Protein AF-A0A499V0B5-F1 (afdb_monomer_lite)

Structure (mmCIF, N/CA/C/O backbone):
data_AF-A0A499V0B5-F1
#
_entry.id   AF-A0A499V0B5-F1
#
loop_
_atom_site.group_PDB
_atom_site.id
_atom_site.type_symbol
_atom_site.label_atom_id
_atom_site.label_alt_id
_atom_site.label_comp_id
_atom_site.label_asym_id
_atom_site.label_entity_id
_atom_site.label_seq_id
_atom_site.pdbx_PDB_ins_code
_atom_site.Cartn_x
_atom_site.Cartn_y
_atom_site.Cartn_z
_atom_site.occupancy
_atom_site.B_iso_or_equiv
_atom_site.auth_seq_id
_atom_site.auth_comp_id
_atom_site.auth_asym_id
_atom_site.auth_atom_id
_atom_site.pdbx_PDB_model_num
ATOM 1 N N . MET A 1 1 ? 58.427 -11.325 41.951 1.00 34.53 1 MET A N 1
ATOM 2 C CA . MET A 1 1 ? 59.844 -11.628 41.645 1.00 34.53 1 MET A CA 1
ATOM 3 C C . MET A 1 1 ? 59.967 -13.100 41.266 1.00 34.53 1 MET A C 1
ATOM 5 O O . MET A 1 1 ? 59.072 -13.859 41.604 1.00 34.53 1 MET A O 1
ATOM 9 N N . SER A 1 2 ? 61.040 -13.421 40.541 1.00 33.31 2 SER A N 1
ATOM 10 C CA . SER A 1 2 ? 61.618 -14.703 40.080 1.00 33.31 2 SER A CA 1
ATOM 11 C C . SER A 1 2 ? 61.359 -15.970 40.939 1.00 33.31 2 SER A C 1
ATOM 13 O O . SER A 1 2 ? 61.043 -15.856 42.115 1.00 33.31 2 SER A O 1
ATOM 15 N N . SER A 1 3 ? 61.547 -17.208 40.448 1.00 31.92 3 SER A N 1
ATOM 16 C CA . SER A 1 3 ? 62.497 -17.649 39.402 1.00 31.92 3 SER A CA 1
ATOM 17 C C . SER A 1 3 ? 62.095 -18.935 38.638 1.00 31.92 3 SER A C 1
ATOM 19 O O . SER A 1 3 ? 61.059 -19.533 38.906 1.00 31.92 3 SER A O 1
ATOM 21 N N . VAL A 1 4 ? 62.941 -19.358 37.686 1.00 37.75 4 VAL A N 1
ATOM 22 C CA . VAL A 1 4 ? 62.766 -20.485 36.742 1.00 37.75 4 VAL A CA 1
ATOM 23 C C . VAL A 1 4 ? 63.851 -21.563 36.927 1.00 37.75 4 VAL A C 1
ATOM 25 O O . VAL A 1 4 ? 65.027 -21.219 36.977 1.00 37.75 4 VAL A O 1
ATOM 28 N N . SER A 1 5 ? 63.481 -22.854 36.898 1.00 33.81 5 SER A N 1
ATOM 29 C CA . SER A 1 5 ? 64.257 -23.982 36.312 1.00 33.81 5 SER A CA 1
ATOM 30 C C . SER A 1 5 ? 63.373 -25.245 36.304 1.00 33.81 5 SER A C 1
ATOM 32 O O . SER A 1 5 ? 62.807 -25.581 37.335 1.00 33.81 5 SER A O 1
ATOM 34 N N . ARG A 1 6 ? 63.038 -25.895 35.178 1.00 36.50 6 ARG A N 1
ATOM 35 C CA . ARG A 1 6 ? 63.845 -26.789 34.308 1.00 36.50 6 ARG A CA 1
ATOM 36 C C . ARG A 1 6 ? 64.457 -28.022 35.003 1.00 36.50 6 ARG A C 1
ATOM 38 O O . ARG A 1 6 ? 65.343 -27.893 35.839 1.00 36.50 6 ARG A O 1
ATOM 45 N N . GLY A 1 7 ? 64.057 -29.198 34.507 1.00 30.23 7 GLY A N 1
ATOM 46 C CA . GLY A 1 7 ? 64.677 -30.525 34.650 1.00 30.23 7 GLY A CA 1
ATOM 47 C C . GLY A 1 7 ? 64.323 -31.368 33.408 1.00 30.23 7 GLY A C 1
ATOM 48 O O . GLY A 1 7 ? 63.324 -31.068 32.750 1.00 30.23 7 GLY A O 1
ATOM 49 N N . ARG A 1 8 ? 65.159 -32.335 32.995 1.00 36.41 8 ARG A N 1
ATOM 50 C CA . ARG A 1 8 ? 65.050 -32.991 31.670 1.00 36.41 8 ARG A CA 1
ATOM 51 C C . ARG A 1 8 ? 65.661 -34.400 31.666 1.00 36.41 8 ARG A C 1
ATOM 53 O O . ARG A 1 8 ? 66.768 -34.561 32.163 1.00 36.41 8 ARG A O 1
ATOM 60 N N . GLY A 1 9 ? 64.992 -35.363 31.026 1.00 30.95 9 GLY A N 1
ATOM 61 C CA . GLY A 1 9 ? 65.553 -36.672 30.653 1.00 30.95 9 GLY A CA 1
ATOM 62 C C . GLY A 1 9 ? 64.473 -37.754 30.444 1.00 30.95 9 GLY A C 1
ATOM 63 O O . GLY A 1 9 ? 63.415 -37.627 31.046 1.00 30.95 9 GLY A O 1
ATOM 64 N N . THR A 1 10 ? 64.650 -38.880 29.735 1.00 36.97 10 THR A N 1
ATOM 65 C CA . THR A 1 10 ? 65.195 -39.216 28.388 1.00 36.97 10 THR A CA 1
ATOM 66 C C . THR A 1 10 ? 65.577 -40.709 28.346 1.00 36.97 10 THR A C 1
ATOM 68 O O . THR A 1 10 ? 66.682 -41.052 28.762 1.00 36.97 10 THR A O 1
ATOM 71 N N . THR A 1 11 ? 64.722 -41.555 27.758 1.00 37.22 11 THR A N 1
ATOM 72 C CA . THR A 1 11 ? 65.079 -42.871 27.169 1.00 37.22 11 THR A CA 1
ATOM 73 C C . THR A 1 11 ? 64.024 -43.177 26.083 1.00 37.22 11 THR A C 1
ATOM 75 O O . THR A 1 11 ? 62.841 -43.067 26.389 1.00 37.22 11 THR A O 1
ATOM 78 N N . THR A 1 12 ? 64.301 -43.239 24.769 1.00 35.03 12 THR A N 1
ATOM 79 C CA . THR A 1 12 ? 64.839 -44.360 23.940 1.00 35.03 12 THR A CA 1
ATOM 80 C C . THR A 1 12 ? 64.176 -45.732 24.165 1.00 35.03 12 THR A C 1
ATOM 82 O O . THR A 1 12 ? 63.979 -46.117 25.310 1.00 35.03 12 THR A O 1
ATOM 85 N N . ALA A 1 13 ? 63.854 -46.550 23.145 1.00 35.62 13 ALA A N 1
ATOM 86 C CA . ALA A 1 13 ? 64.006 -46.448 21.668 1.00 35.62 13 ALA A CA 1
ATOM 87 C C . ALA A 1 13 ? 62.667 -46.869 20.960 1.00 35.62 13 ALA A C 1
ATOM 89 O O . ALA A 1 13 ? 61.635 -46.592 21.558 1.00 35.62 13 ALA A O 1
ATOM 90 N N . ILE A 1 14 ? 62.481 -47.439 19.748 1.00 35.41 14 ILE A N 1
ATOM 91 C CA . ILE A 1 14 ? 63.266 -48.162 18.704 1.00 35.41 14 ILE A CA 1
ATOM 92 C C . ILE A 1 14 ? 62.768 -47.706 17.288 1.00 35.41 14 ILE A C 1
ATOM 94 O O . ILE A 1 14 ? 61.856 -46.890 17.188 1.00 35.41 14 ILE A O 1
ATOM 98 N N . GLN A 1 15 ? 63.390 -48.173 16.193 1.00 33.47 15 GLN A N 1
ATOM 99 C CA . GLN A 1 15 ? 63.040 -47.929 14.769 1.00 33.47 15 GLN A CA 1
ATOM 100 C C . GLN A 1 15 ? 61.836 -48.798 14.288 1.00 33.47 15 GLN A C 1
ATOM 102 O O . GLN A 1 15 ? 61.275 -49.542 15.084 1.00 33.47 15 GLN A O 1
ATOM 107 N N . VAL A 1 16 ? 61.335 -48.717 13.041 1.00 34.09 16 VAL A N 1
ATOM 108 C CA . VAL A 1 16 ? 61.953 -49.201 11.772 1.00 34.09 16 VAL A CA 1
ATOM 109 C C . VAL A 1 16 ? 61.814 -48.182 10.616 1.00 34.09 16 VAL A C 1
ATOM 111 O O . VAL A 1 16 ? 60.887 -47.380 10.585 1.00 34.09 16 VAL A O 1
ATOM 114 N N . LEU A 1 17 ? 62.759 -48.207 9.665 1.00 32.50 17 LEU A N 1
ATOM 115 C CA . LEU A 1 17 ? 62.815 -47.332 8.483 1.00 32.50 17 LEU A CA 1
ATOM 116 C C . LEU A 1 17 ? 61.875 -47.780 7.353 1.00 32.50 17 LEU A C 1
ATOM 118 O O . LEU A 1 17 ? 61.641 -48.971 7.159 1.00 32.50 17 LEU A O 1
ATOM 122 N N . SER A 1 18 ? 61.524 -46.844 6.470 1.00 34.97 18 SER A N 1
ATOM 123 C CA . SER A 1 18 ? 61.407 -47.118 5.030 1.00 34.97 18 SER A CA 1
ATOM 124 C C . SER A 1 18 ? 61.758 -45.863 4.233 1.00 34.97 18 SER A C 1
ATOM 126 O O . SER A 1 18 ? 61.086 -44.842 4.339 1.00 34.97 18 SER A O 1
ATOM 128 N N . THR A 1 19 ? 62.846 -45.934 3.466 1.00 36.44 19 THR A N 1
ATOM 129 C CA . THR A 1 19 ? 63.409 -44.799 2.724 1.00 36.44 19 THR A CA 1
ATOM 130 C C . THR A 1 19 ? 63.121 -44.956 1.239 1.00 36.44 19 THR A C 1
ATOM 132 O O . THR A 1 19 ? 63.585 -45.915 0.627 1.00 36.44 19 THR A O 1
ATOM 135 N N . ILE A 1 20 ? 62.440 -43.980 0.639 1.00 39.38 20 ILE A N 1
ATOM 136 C CA . ILE A 1 20 ? 62.448 -43.769 -0.812 1.00 39.38 20 ILE A CA 1
ATOM 137 C C . ILE A 1 20 ? 62.813 -42.306 -1.056 1.00 39.38 20 ILE A C 1
ATOM 139 O O . ILE A 1 20 ? 62.153 -41.400 -0.555 1.00 39.38 20 ILE A O 1
ATOM 143 N N . VAL A 1 21 ? 63.881 -42.087 -1.822 1.00 40.44 21 VAL A N 1
ATOM 144 C CA . VAL A 1 21 ? 64.318 -40.770 -2.297 1.00 40.44 21 VAL A CA 1
ATOM 145 C C . VAL A 1 21 ? 64.363 -40.835 -3.814 1.00 40.44 21 VAL A C 1
ATOM 147 O O . VAL A 1 21 ? 65.156 -41.599 -4.359 1.00 40.44 21 VAL A O 1
ATOM 150 N N . LEU A 1 22 ? 63.558 -40.020 -4.499 1.00 31.59 22 LEU A N 1
ATOM 151 C CA . LEU A 1 22 ? 63.720 -39.792 -5.933 1.00 31.59 22 LEU A CA 1
ATOM 152 C C . LEU A 1 22 ? 63.445 -38.334 -6.324 1.00 31.59 22 LEU A C 1
ATOM 154 O O . LEU A 1 22 ? 62.363 -37.813 -6.091 1.00 31.59 22 LEU A O 1
ATOM 158 N N . ALA A 1 23 ? 64.461 -37.768 -6.978 1.00 35.94 23 ALA A N 1
ATOM 159 C CA . ALA A 1 23 ? 64.439 -36.730 -8.010 1.00 35.94 23 ALA A CA 1
ATOM 160 C C . ALA A 1 23 ? 63.708 -35.389 -7.771 1.00 35.94 23 ALA A C 1
ATOM 162 O O . ALA A 1 23 ? 62.498 -35.284 -7.601 1.00 35.94 23 ALA A O 1
ATOM 163 N N . THR A 1 24 ? 64.482 -34.319 -7.946 1.00 40.91 24 THR A N 1
ATOM 164 C CA . THR A 1 24 ? 64.020 -32.956 -8.234 1.00 40.91 24 THR A CA 1
ATOM 165 C C . THR A 1 24 ? 63.371 -32.845 -9.616 1.00 40.91 24 THR A C 1
ATOM 167 O O . THR A 1 24 ? 63.912 -33.398 -10.572 1.00 40.91 24 THR A O 1
ATOM 170 N N . GLY A 1 25 ? 62.345 -31.998 -9.763 1.00 42.50 25 GLY A N 1
ATOM 171 C CA . GLY A 1 25 ? 61.990 -31.428 -11.072 1.00 42.50 25 GLY A CA 1
ATOM 172 C C . GLY A 1 25 ? 60.497 -31.309 -11.365 1.00 42.50 25 GLY A C 1
ATOM 173 O O . GLY A 1 25 ? 59.960 -32.098 -12.133 1.00 42.50 25 GLY A O 1
ATOM 174 N N . LEU A 1 26 ? 59.848 -30.264 -10.845 1.00 36.94 26 LEU A N 1
ATOM 175 C CA . LEU A 1 26 ? 58.589 -29.761 -11.402 1.00 36.94 26 LEU A CA 1
ATOM 176 C C . LEU A 1 26 ? 58.702 -28.254 -11.628 1.00 36.94 26 LEU A C 1
ATOM 178 O O . LEU A 1 26 ? 58.891 -27.477 -10.694 1.00 36.94 26 LEU A O 1
ATOM 182 N N . THR A 1 27 ? 58.599 -27.847 -12.890 1.00 39.06 27 THR A N 1
ATOM 183 C CA . THR A 1 27 ? 58.481 -26.443 -13.287 1.00 39.06 27 THR A CA 1
ATOM 184 C C . THR A 1 27 ? 57.118 -25.908 -12.866 1.00 39.06 27 THR A C 1
ATOM 186 O O . THR A 1 27 ? 56.096 -26.493 -13.228 1.00 39.06 27 THR A O 1
ATOM 189 N N . VAL A 1 28 ? 57.085 -24.774 -12.162 1.00 41.97 28 VAL A N 1
ATOM 190 C CA . VAL A 1 28 ? 55.829 -24.062 -11.890 1.00 41.97 28 VAL A CA 1
ATOM 191 C C . VAL A 1 28 ? 55.336 -23.443 -13.196 1.00 41.97 28 VAL A C 1
ATOM 193 O O . VAL A 1 28 ? 55.748 -22.349 -13.578 1.00 41.97 28 VAL A O 1
ATOM 196 N N . ALA A 1 29 ? 54.464 -24.161 -13.901 1.00 39.19 29 ALA A N 1
ATOM 197 C CA . ALA A 1 29 ? 53.670 -23.569 -14.965 1.00 39.19 29 ALA A CA 1
ATOM 198 C C . ALA A 1 29 ? 52.723 -22.527 -14.337 1.00 39.19 29 ALA A C 1
ATOM 200 O O . ALA A 1 29 ? 52.072 -22.843 -13.336 1.00 39.19 29 ALA A O 1
ATOM 201 N N . PRO A 1 30 ? 52.618 -21.303 -14.885 1.00 39.00 30 PRO A N 1
ATOM 202 C CA . PRO A 1 30 ? 51.627 -20.349 -14.414 1.00 39.00 30 PRO A CA 1
ATOM 203 C C . PRO A 1 30 ? 50.238 -20.925 -14.700 1.00 39.00 30 PRO A C 1
ATOM 205 O O . PRO A 1 30 ? 49.873 -21.131 -15.859 1.00 39.00 30 PRO A O 1
ATOM 208 N N . GLN A 1 31 ? 49.465 -21.209 -13.651 1.00 37.25 31 GLN A N 1
ATOM 209 C CA . GLN A 1 31 ? 48.074 -21.607 -13.830 1.00 37.25 31 GLN A CA 1
ATOM 210 C C . GLN A 1 31 ? 47.316 -20.428 -14.437 1.00 37.25 31 GLN A C 1
ATOM 212 O O . GLN A 1 31 ? 47.188 -19.372 -13.817 1.00 37.25 31 GLN A O 1
ATOM 217 N N . ALA A 1 32 ? 46.849 -20.603 -15.673 1.00 38.69 32 ALA A N 1
ATOM 218 C CA . ALA A 1 32 ? 46.008 -19.617 -16.326 1.00 38.69 32 ALA A CA 1
ATOM 219 C C . ALA A 1 32 ? 44.744 -19.422 -15.483 1.00 38.69 32 ALA A C 1
ATOM 221 O O . ALA A 1 32 ? 44.029 -20.385 -15.202 1.00 38.69 32 ALA A O 1
ATOM 222 N N . LEU A 1 33 ? 44.478 -18.177 -15.083 1.00 41.28 33 LEU A N 1
ATOM 223 C CA . LEU A 1 33 ? 43.242 -17.817 -14.401 1.00 41.28 33 LEU A CA 1
ATOM 224 C C . LEU A 1 33 ? 42.080 -18.052 -15.368 1.00 41.28 33 LEU A C 1
ATOM 226 O O . LEU A 1 33 ? 41.806 -17.227 -16.241 1.00 41.28 33 LEU A O 1
ATOM 230 N N . THR A 1 34 ? 41.398 -19.187 -15.224 1.00 41.34 34 THR A N 1
ATOM 231 C CA . THR A 1 34 ? 40.095 -19.396 -15.853 1.00 41.34 34 THR A CA 1
ATOM 232 C C . THR A 1 34 ? 39.163 -18.273 -15.402 1.00 41.34 34 THR A C 1
ATOM 234 O O . THR A 1 34 ? 39.073 -18.042 -14.191 1.00 41.34 34 THR A O 1
ATOM 237 N N . PRO A 1 35 ? 38.457 -17.589 -16.322 1.00 40.56 35 PRO A N 1
ATOM 238 C CA . PRO A 1 35 ? 37.419 -16.639 -15.952 1.00 40.56 35 PRO A CA 1
ATOM 239 C C . PRO A 1 35 ? 36.452 -17.295 -14.967 1.00 40.56 35 PRO A C 1
ATOM 241 O O . PRO A 1 35 ? 35.971 -18.404 -15.216 1.00 40.56 35 PRO A O 1
ATOM 244 N N . GLY A 1 36 ? 36.218 -16.637 -13.830 1.00 34.97 36 GLY A N 1
ATOM 245 C CA . GLY A 1 36 ? 35.327 -17.164 -12.802 1.00 34.97 36 GLY A CA 1
ATOM 246 C C . GLY A 1 36 ? 33.950 -17.436 -13.396 1.00 34.97 36 GLY A C 1
ATOM 247 O O . GLY A 1 36 ? 33.394 -16.577 -14.083 1.00 34.97 36 GLY A O 1
ATOM 248 N N . HIS A 1 37 ? 33.403 -18.627 -13.143 1.00 32.06 37 HIS A N 1
ATOM 249 C CA . HIS A 1 37 ? 32.008 -18.897 -13.478 1.00 32.06 37 HIS A CA 1
ATOM 250 C C . HIS A 1 37 ? 31.130 -17.839 -12.791 1.00 32.06 37 HIS A C 1
ATOM 252 O O . HIS A 1 37 ? 31.338 -17.579 -11.601 1.00 32.06 37 HIS A O 1
ATOM 258 N N . PRO A 1 38 ? 30.151 -17.232 -13.488 1.00 39.38 38 PRO A N 1
ATOM 259 C CA . PRO A 1 38 ? 29.160 -16.414 -12.811 1.00 39.38 38 PRO A CA 1
ATOM 260 C C . PRO A 1 38 ? 28.435 -17.304 -11.799 1.00 39.38 38 PRO A C 1
ATOM 262 O O . PRO A 1 38 ? 27.936 -18.372 -12.156 1.00 39.38 38 PRO A O 1
ATOM 265 N N . ALA A 1 39 ? 28.403 -16.879 -10.537 1.00 31.78 39 ALA A N 1
ATOM 266 C CA . ALA A 1 39 ? 27.747 -17.611 -9.461 1.00 31.78 39 ALA A CA 1
ATOM 267 C C . ALA A 1 39 ? 26.219 -17.490 -9.589 1.00 31.78 39 ALA A C 1
ATOM 269 O O . ALA A 1 39 ? 25.573 -16.731 -8.869 1.00 31.78 39 ALA A O 1
ATOM 270 N N . SER A 1 40 ? 25.635 -18.217 -10.541 1.00 41.91 40 SER A N 1
ATOM 271 C CA . SER A 1 40 ? 24.194 -18.419 -10.597 1.00 41.91 40 SER A CA 1
ATOM 272 C C . SER A 1 40 ? 23.764 -19.326 -9.444 1.00 41.91 40 SER A C 1
ATOM 274 O O . SER A 1 40 ? 24.359 -20.376 -9.199 1.00 41.91 40 SER A O 1
ATOM 276 N N . ALA A 1 41 ? 22.700 -18.936 -8.742 1.00 33.44 41 ALA A N 1
ATOM 277 C CA . ALA A 1 41 ? 22.035 -19.786 -7.759 1.00 33.44 41 ALA A CA 1
ATOM 278 C C . ALA A 1 41 ? 21.247 -20.891 -8.489 1.00 33.44 41 ALA A C 1
ATOM 280 O O . ALA A 1 41 ? 20.027 -20.836 -8.617 1.00 33.44 41 ALA A O 1
ATOM 281 N N . ALA A 1 42 ? 21.967 -21.871 -9.037 1.00 36.22 42 ALA A N 1
ATOM 282 C CA . ALA A 1 42 ? 21.438 -22.951 -9.867 1.00 36.22 42 ALA A CA 1
ATOM 283 C C . ALA A 1 42 ? 20.792 -24.089 -9.047 1.00 36.22 42 ALA A C 1
ATOM 285 O O . ALA A 1 42 ? 20.945 -25.262 -9.379 1.00 36.22 42 ALA A O 1
ATOM 286 N N . ASP A 1 43 ? 20.073 -23.745 -7.976 1.00 35.31 43 ASP A N 1
ATOM 287 C CA . ASP A 1 43 ? 19.375 -24.698 -7.116 1.00 35.31 43 ASP A CA 1
ATOM 288 C C . ASP A 1 43 ? 17.949 -24.216 -6.821 1.00 35.31 43 ASP A C 1
ATOM 290 O O . ASP A 1 43 ? 17.724 -23.261 -6.079 1.00 35.31 43 ASP A O 1
ATOM 294 N N . VAL A 1 44 ? 16.975 -24.919 -7.403 1.00 43.31 44 VAL A N 1
ATOM 295 C CA . VAL A 1 44 ? 15.533 -24.655 -7.260 1.00 43.31 44 VAL A CA 1
ATOM 296 C C . VAL A 1 44 ? 15.034 -24.950 -5.833 1.00 43.31 44 VAL A C 1
ATOM 298 O O . VAL A 1 44 ? 13.964 -24.485 -5.445 1.00 43.31 44 VAL A O 1
ATOM 301 N N . SER A 1 45 ? 15.805 -25.688 -5.026 1.00 40.56 45 SER A N 1
ATOM 302 C CA . SER A 1 45 ? 15.523 -25.929 -3.607 1.00 40.56 45 SER A CA 1
ATOM 303 C C . SER A 1 45 ? 16.089 -24.851 -2.674 1.00 40.56 45 SER A C 1
ATOM 305 O O . SER A 1 45 ? 15.627 -24.741 -1.534 1.00 40.56 45 SER A O 1
ATOM 307 N N . CYS A 1 46 ? 17.005 -23.998 -3.154 1.00 38.66 46 CYS A N 1
ATOM 308 C CA . CYS A 1 46 ? 17.579 -22.881 -2.398 1.00 38.66 46 CYS A CA 1
ATOM 309 C C . CYS A 1 46 ? 16.593 -21.701 -2.305 1.00 38.66 46 CYS A C 1
ATOM 311 O O . CYS A 1 46 ? 16.813 -20.595 -2.799 1.00 38.66 46 CYS A O 1
ATOM 313 N N . THR A 1 47 ? 15.464 -21.961 -1.646 1.00 40.59 47 THR A N 1
ATOM 314 C CA . THR A 1 47 ? 14.447 -20.972 -1.279 1.00 40.59 47 THR A CA 1
ATOM 315 C C . THR A 1 47 ? 14.914 -20.155 -0.078 1.00 40.59 47 THR A C 1
ATOM 317 O O . THR A 1 47 ? 14.343 -20.205 1.009 1.00 40.59 47 THR A O 1
ATOM 320 N N . THR A 1 48 ? 15.970 -19.364 -0.271 1.00 46.22 48 THR A N 1
ATOM 321 C CA . THR A 1 48 ? 16.250 -18.228 0.610 1.00 46.22 48 THR A CA 1
ATOM 322 C C . THR A 1 48 ? 15.031 -17.311 0.530 1.00 46.22 48 THR A C 1
ATOM 324 O O . THR A 1 48 ? 14.754 -16.747 -0.529 1.00 46.22 48 THR A O 1
ATOM 327 N N . TYR A 1 49 ? 14.256 -17.218 1.614 1.00 51.31 49 TYR A N 1
ATOM 328 C CA . TYR A 1 49 ? 13.014 -16.438 1.668 1.00 51.31 49 TYR A CA 1
ATOM 329 C C . TYR A 1 49 ? 13.332 -14.942 1.758 1.00 51.31 49 TYR A C 1
ATOM 331 O O . TYR A 1 49 ? 13.065 -14.299 2.766 1.00 51.31 49 TYR A O 1
ATOM 339 N N . SER A 1 50 ? 13.931 -14.401 0.699 1.00 63.75 50 SER A N 1
ATOM 340 C CA . SER A 1 50 ? 14.325 -13.001 0.601 1.00 63.75 50 SER A CA 1
ATOM 341 C C . SER A 1 50 ? 13.083 -12.126 0.434 1.00 63.75 50 SER A C 1
ATOM 343 O O . SER A 1 50 ? 12.597 -11.908 -0.680 1.00 63.75 50 SER A O 1
ATOM 345 N N . VAL A 1 51 ? 12.528 -11.666 1.555 1.00 74.50 51 VAL A N 1
ATOM 346 C CA . VAL A 1 51 ? 11.345 -10.803 1.575 1.00 74.50 51 VAL A CA 1
ATOM 347 C C . VAL A 1 51 ? 11.769 -9.382 1.212 1.00 74.50 51 VAL A C 1
ATOM 349 O O . VAL A 1 51 ? 12.566 -8.752 1.905 1.00 74.50 51 VAL A O 1
ATOM 352 N N . SER A 1 52 ? 11.221 -8.863 0.111 1.00 83.69 52 SER A N 1
ATOM 353 C CA . SER A 1 52 ? 11.360 -7.447 -0.236 1.00 83.69 52 SER A CA 1
ATOM 354 C C . SER A 1 52 ? 10.442 -6.610 0.651 1.00 83.69 52 SER A C 1
ATOM 356 O O . SER A 1 52 ? 9.226 -6.808 0.633 1.00 83.69 52 SER A O 1
ATOM 358 N N . THR A 1 53 ? 11.012 -5.653 1.382 1.00 85.81 53 THR A N 1
ATOM 359 C CA . THR A 1 53 ? 10.253 -4.625 2.103 1.00 85.81 53 THR A CA 1
ATOM 360 C C . THR A 1 53 ? 10.519 -3.248 1.500 1.00 85.81 53 THR A C 1
ATOM 362 O O . THR A 1 53 ? 11.579 -2.994 0.924 1.00 85.81 53 THR A O 1
ATOM 365 N N . TYR A 1 54 ? 9.530 -2.363 1.581 1.00 89.62 54 TYR A N 1
ATOM 366 C CA . TYR A 1 54 ? 9.518 -1.092 0.859 1.00 89.62 54 TYR A CA 1
ATOM 367 C C . TYR A 1 54 ? 9.264 0.037 1.850 1.00 89.62 54 TYR A C 1
ATOM 369 O O . TYR A 1 54 ? 8.158 0.176 2.371 1.00 89.62 54 TYR A O 1
ATOM 377 N N . VAL A 1 55 ? 10.296 0.831 2.122 1.00 89.50 55 VAL A N 1
ATOM 378 C CA . VAL A 1 55 ? 10.283 1.846 3.178 1.00 89.50 55 VAL A CA 1
ATOM 379 C C . VAL A 1 55 ? 10.317 3.227 2.540 1.00 89.50 55 VAL A C 1
ATOM 381 O O . VAL A 1 55 ? 11.197 3.548 1.742 1.00 89.50 55 VAL A O 1
ATOM 384 N N . PHE A 1 56 ? 9.334 4.058 2.879 1.00 88.56 56 PHE A N 1
ATOM 385 C CA . PHE A 1 56 ? 9.368 5.478 2.549 1.00 88.56 56 PHE A CA 1
ATOM 386 C C . PHE A 1 56 ? 10.271 6.216 3.539 1.00 88.56 56 PHE A C 1
ATOM 388 O O . PHE A 1 56 ? 10.176 5.995 4.745 1.00 88.56 56 PHE A O 1
ATOM 395 N N . GLU A 1 57 ? 11.054 7.176 3.052 1.00 89.56 57 GLU A N 1
ATOM 396 C CA . GLU A 1 57 ? 11.715 8.158 3.920 1.00 89.56 57 GLU A CA 1
ATOM 397 C C . GLU A 1 57 ? 10.703 8.900 4.819 1.00 89.56 57 GLU A C 1
ATOM 399 O O . GLU A 1 57 ? 9.524 9.027 4.464 1.00 89.56 57 GLU A O 1
ATOM 404 N N . PRO A 1 58 ? 11.129 9.474 5.957 1.00 85.44 58 PRO A N 1
ATOM 405 C CA . PRO A 1 58 ? 10.315 10.423 6.714 1.00 85.44 58 PRO A CA 1
ATOM 406 C C . PRO A 1 58 ? 9.836 11.603 5.850 1.00 85.44 58 PRO A C 1
ATOM 408 O O . PRO A 1 58 ? 10.510 12.032 4.914 1.00 85.44 58 PRO A O 1
ATOM 411 N N . ALA A 1 59 ? 8.660 12.158 6.153 1.00 81.25 59 ALA A N 1
ATOM 412 C CA . ALA A 1 59 ? 8.179 13.359 5.470 1.00 81.25 59 ALA A CA 1
ATOM 413 C C . ALA A 1 59 ? 8.958 14.596 5.958 1.00 81.25 59 ALA A C 1
ATOM 415 O O . ALA A 1 59 ? 8.810 15.019 7.101 1.00 81.25 59 ALA A O 1
ATOM 416 N N . THR A 1 60 ? 9.791 15.172 5.089 1.00 82.69 60 THR A N 1
ATOM 417 C CA . THR A 1 60 ? 10.716 16.275 5.418 1.00 82.69 60 THR A CA 1
ATOM 418 C C . THR A 1 60 ? 10.175 17.677 5.116 1.00 82.69 60 THR A C 1
ATOM 420 O O . THR A 1 60 ? 10.827 18.667 5.441 1.00 82.69 60 THR A O 1
ATOM 423 N N . SER A 1 61 ? 8.989 17.804 4.510 1.00 81.88 61 SER A N 1
ATOM 424 C CA . SER A 1 61 ? 8.317 19.095 4.305 1.00 81.88 61 SER A CA 1
ATOM 425 C C . SER A 1 61 ? 6.790 18.956 4.346 1.00 81.88 61 SER A C 1
ATOM 427 O O . SER A 1 61 ? 6.256 17.853 4.285 1.00 81.88 61 SER A O 1
ATOM 429 N N . SER A 1 62 ? 6.078 20.082 4.406 1.00 78.94 62 SER A N 1
ATOM 430 C CA . SER A 1 62 ? 4.615 20.149 4.258 1.00 78.94 62 SER A CA 1
ATOM 431 C C . SER A 1 62 ? 4.155 20.467 2.826 1.00 78.94 62 SER A C 1
ATOM 433 O O . SER A 1 62 ? 2.956 20.519 2.558 1.00 78.94 62 SER A O 1
ATOM 435 N N . ASN A 1 63 ? 5.083 20.694 1.889 1.00 85.44 63 ASN A N 1
ATOM 436 C CA . ASN A 1 63 ? 4.753 21.055 0.513 1.00 85.44 63 ASN A CA 1
ATOM 437 C C . ASN A 1 63 ? 4.334 19.812 -0.291 1.00 85.44 63 ASN A C 1
ATOM 439 O O . ASN A 1 63 ? 5.152 18.944 -0.587 1.00 85.44 63 ASN A O 1
ATOM 443 N N . ALA A 1 64 ? 3.067 19.761 -0.708 1.00 79.56 64 ALA A N 1
ATOM 444 C CA . ALA A 1 64 ? 2.509 18.648 -1.477 1.00 79.56 64 ALA A CA 1
ATOM 445 C C . ALA A 1 64 ? 3.142 18.448 -2.871 1.00 79.56 64 ALA A C 1
ATOM 447 O O . ALA A 1 64 ? 3.028 17.358 -3.430 1.00 79.56 64 ALA A O 1
ATOM 448 N N . ALA A 1 65 ? 3.813 19.467 -3.424 1.00 81.81 65 ALA A N 1
ATOM 449 C CA . ALA A 1 65 ? 4.563 19.367 -4.679 1.00 81.81 65 ALA A CA 1
ATOM 450 C C . ALA A 1 65 ? 5.998 18.828 -4.498 1.00 81.81 65 ALA A C 1
ATOM 452 O O . ALA A 1 65 ? 6.652 18.489 -5.488 1.00 81.81 65 ALA A O 1
ATOM 453 N N . SER A 1 66 ? 6.495 18.728 -3.258 1.00 91.12 66 SER A N 1
ATOM 454 C CA . SER A 1 66 ? 7.742 18.022 -2.956 1.00 91.12 66 SER A CA 1
ATOM 455 C C . SER A 1 66 ? 7.621 16.534 -3.294 1.00 91.12 66 SER A C 1
ATOM 457 O O . SER A 1 66 ? 6.524 15.969 -3.346 1.00 91.12 66 SER A O 1
ATOM 459 N N . LYS A 1 67 ? 8.766 15.872 -3.463 1.00 92.69 67 LYS A N 1
ATOM 460 C CA . LYS A 1 67 ? 8.853 14.414 -3.606 1.00 92.69 67 LYS A CA 1
ATOM 461 C C . LYS A 1 67 ? 9.567 13.782 -2.417 1.00 92.69 67 LYS A C 1
ATOM 463 O O . LYS A 1 67 ? 10.244 14.474 -1.661 1.00 92.69 67 LYS A O 1
ATOM 468 N N . ARG A 1 68 ? 9.416 12.469 -2.281 1.00 93.50 68 ARG A N 1
ATOM 469 C CA . ARG A 1 68 ? 10.009 11.630 -1.235 1.00 93.50 68 ARG A CA 1
ATOM 470 C C . ARG A 1 68 ? 10.444 10.297 -1.844 1.00 93.50 68 ARG A C 1
ATOM 472 O O . ARG A 1 68 ? 9.796 9.841 -2.794 1.00 93.50 68 ARG A O 1
ATOM 479 N N . VAL A 1 69 ? 11.525 9.694 -1.354 1.00 95.44 69 VAL A N 1
ATOM 480 C CA . VAL A 1 69 ? 12.043 8.443 -1.921 1.00 95.44 69 VAL A CA 1
ATOM 481 C C . VAL A 1 69 ? 11.447 7.234 -1.200 1.00 95.44 69 VAL A C 1
ATOM 483 O O . VAL A 1 69 ? 11.415 7.162 0.029 1.00 95.44 69 VAL A O 1
ATOM 486 N N . LEU A 1 70 ? 10.947 6.291 -1.994 1.00 96.00 70 LEU A N 1
ATOM 487 C CA . LEU A 1 70 ? 10.658 4.921 -1.593 1.00 96.00 70 LEU A CA 1
ATOM 488 C C . LEU A 1 70 ? 11.912 4.086 -1.867 1.00 96.00 70 LEU A C 1
ATOM 490 O O . LEU A 1 70 ? 12.359 4.026 -3.015 1.00 96.00 70 LEU A O 1
ATOM 494 N N . HIS A 1 71 ? 12.455 3.452 -0.833 1.00 94.88 71 HIS A N 1
ATOM 495 C CA . HIS A 1 71 ? 13.616 2.564 -0.897 1.00 94.88 71 HIS A CA 1
ATOM 496 C C . HIS A 1 71 ? 13.165 1.104 -0.812 1.00 94.88 71 HIS A C 1
ATOM 498 O O . HIS A 1 71 ? 12.215 0.783 -0.090 1.00 94.88 71 HIS A O 1
ATOM 504 N N . LYS A 1 72 ? 13.843 0.212 -1.537 1.00 92.81 72 LYS A N 1
ATOM 505 C CA . LYS A 1 72 ?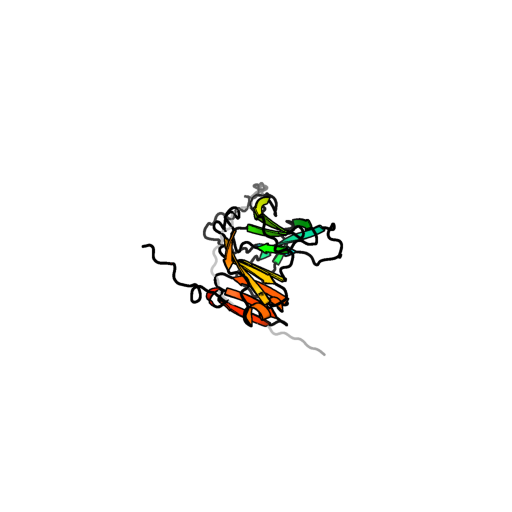 13.655 -1.238 -1.428 1.00 92.81 72 LYS A CA 1
ATOM 506 C C . LYS A 1 72 ? 14.780 -1.856 -0.598 1.00 92.81 72 LYS A C 1
ATOM 508 O O . LYS A 1 72 ? 15.945 -1.810 -0.995 1.00 92.81 72 LYS A O 1
ATOM 513 N N . TYR A 1 73 ? 14.398 -2.536 0.474 1.00 89.81 73 TYR A N 1
ATOM 514 C CA . TYR A 1 73 ? 15.276 -3.392 1.267 1.00 89.81 73 TYR A CA 1
ATOM 515 C C . TYR A 1 73 ? 14.931 -4.863 1.032 1.00 89.81 73 TYR A C 1
ATOM 517 O O . TYR A 1 73 ? 13.821 -5.203 0.610 1.00 89.81 73 TYR A O 1
ATOM 525 N N . MET A 1 74 ? 15.885 -5.742 1.313 1.00 85.12 74 MET A N 1
ATOM 526 C CA . MET A 1 74 ? 15.713 -7.187 1.277 1.00 85.12 74 MET A CA 1
ATOM 527 C C . MET A 1 74 ? 16.124 -7.777 2.624 1.00 85.12 74 MET A C 1
ATOM 529 O O . MET A 1 74 ? 17.256 -7.580 3.060 1.00 85.12 74 MET A O 1
ATOM 533 N N . GLU A 1 75 ? 15.238 -8.531 3.265 1.00 73.88 75 GLU A N 1
ATOM 534 C CA . GLU A 1 75 ? 15.643 -9.418 4.357 1.00 73.88 75 GLU A CA 1
ATO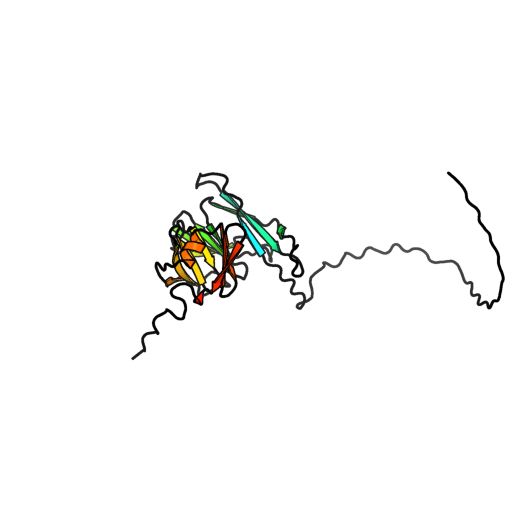M 535 C C . GLU A 1 75 ? 16.500 -10.544 3.755 1.00 73.88 75 GLU A C 1
ATOM 537 O O . GLU A 1 75 ? 16.037 -11.252 2.859 1.00 73.88 75 GLU A O 1
ATOM 542 N N . TRP A 1 76 ? 17.760 -10.694 4.182 1.00 62.66 76 TRP A N 1
ATOM 543 C CA . TRP A 1 76 ? 18.647 -11.746 3.671 1.00 62.66 76 TRP A CA 1
ATOM 544 C C . TRP A 1 76 ? 19.265 -12.556 4.809 1.00 62.66 76 TRP A C 1
ATOM 546 O O . TRP A 1 76 ? 20.267 -12.170 5.405 1.00 62.66 76 TRP A O 1
ATOM 556 N N . GLY A 1 77 ? 18.684 -13.722 5.086 1.00 57.06 77 GLY A N 1
ATOM 557 C CA . GLY A 1 77 ? 19.254 -14.681 6.023 1.00 57.06 77 GLY A CA 1
ATOM 558 C C . GLY A 1 77 ? 18.357 -15.894 6.283 1.00 57.06 77 GLY A C 1
ATOM 559 O O . GLY A 1 77 ? 17.182 -15.905 5.904 1.00 57.06 77 GLY A O 1
ATOM 560 N N . PRO A 1 78 ? 18.885 -16.943 6.937 1.00 52.22 78 PRO A N 1
ATOM 561 C CA . PRO A 1 78 ? 18.045 -17.884 7.668 1.00 52.22 78 PRO A CA 1
ATOM 562 C C . PRO A 1 78 ? 17.390 -17.147 8.846 1.00 52.22 78 PRO A C 1
ATOM 564 O O . PRO A 1 78 ? 18.042 -16.320 9.475 1.00 52.22 78 PRO A O 1
ATOM 567 N N . LYS A 1 79 ? 16.126 -17.465 9.161 1.00 53.12 79 LYS A N 1
ATOM 568 C CA . LYS A 1 79 ? 15.312 -16.760 10.174 1.00 53.12 79 LYS A CA 1
ATOM 569 C C . LYS A 1 79 ? 16.044 -16.584 11.515 1.00 53.12 79 LYS A C 1
ATOM 571 O O . LYS A 1 79 ? 16.047 -17.494 12.344 1.00 53.12 79 LYS A O 1
ATOM 576 N N . SER A 1 80 ? 16.607 -15.398 11.717 1.00 53.88 80 SER A N 1
ATOM 577 C CA . SER A 1 80 ? 17.316 -14.960 12.918 1.00 53.88 80 SER A CA 1
ATOM 578 C C . SER A 1 80 ? 16.631 -13.703 13.467 1.00 53.88 80 SER A C 1
ATOM 580 O O . SER A 1 80 ? 16.159 -12.896 12.661 1.00 53.88 80 SER A O 1
ATOM 582 N N . PRO A 1 81 ? 16.570 -13.484 14.795 1.00 55.03 81 PRO A N 1
ATOM 583 C CA . PRO A 1 81 ? 16.149 -12.188 15.335 1.00 55.03 81 PRO A CA 1
ATOM 584 C C . PRO A 1 81 ? 17.058 -11.038 14.864 1.00 55.03 81 PRO A C 1
ATOM 586 O O . PRO A 1 81 ? 16.594 -9.909 14.749 1.00 55.03 81 PRO A O 1
ATOM 589 N N . ASP A 1 82 ? 18.316 -11.344 14.532 1.00 55.16 82 ASP A N 1
ATOM 590 C CA . ASP A 1 82 ? 19.353 -10.392 14.124 1.00 55.16 82 ASP A CA 1
ATOM 591 C C . ASP A 1 82 ? 19.580 -10.411 12.593 1.00 55.16 82 ASP A C 1
ATOM 593 O O . ASP A 1 82 ? 20.716 -10.483 12.125 1.00 55.16 82 ASP A O 1
ATOM 597 N N . THR A 1 83 ? 18.510 -10.452 11.787 1.00 58.81 83 THR A N 1
ATOM 598 C CA . THR A 1 83 ? 18.630 -10.476 10.313 1.00 58.81 83 THR A CA 1
ATOM 599 C C . THR A 1 83 ? 18.710 -9.053 9.752 1.00 58.81 83 THR A C 1
ATOM 601 O O . THR A 1 83 ? 17.714 -8.331 9.751 1.00 58.81 83 THR A O 1
ATOM 604 N N . ASP A 1 84 ? 19.884 -8.654 9.254 1.00 68.50 84 ASP A N 1
ATOM 605 C CA . ASP A 1 84 ? 20.093 -7.335 8.643 1.00 68.50 84 ASP A CA 1
ATOM 606 C C . ASP A 1 84 ? 19.197 -7.112 7.407 1.00 68.50 84 ASP A C 1
ATOM 608 O O . ASP A 1 84 ? 19.092 -7.959 6.512 1.00 68.50 84 ASP A O 1
ATOM 612 N N . LEU A 1 85 ? 18.592 -5.921 7.322 1.00 77.19 85 LEU A N 1
ATOM 613 C CA . LEU A 1 85 ? 17.903 -5.452 6.119 1.00 77.19 85 LEU A CA 1
ATOM 614 C C . LEU A 1 85 ? 18.927 -4.916 5.113 1.00 77.19 85 LEU A C 1
ATOM 616 O O . LEU A 1 85 ? 19.468 -3.821 5.274 1.00 77.19 85 LEU A O 1
ATOM 620 N N . LEU A 1 86 ? 19.166 -5.672 4.044 1.00 84.19 86 LEU A N 1
ATOM 621 C CA . LEU A 1 86 ? 20.081 -5.284 2.978 1.00 84.19 86 LEU A CA 1
ATOM 622 C C . LEU A 1 86 ? 19.441 -4.208 2.092 1.00 84.19 86 LEU A C 1
ATOM 624 O O . LEU A 1 86 ? 18.410 -4.444 1.458 1.00 84.19 86 LEU A O 1
ATOM 628 N N . ASP A 1 87 ? 20.068 -3.033 2.021 1.00 87.69 87 ASP A N 1
ATOM 629 C CA . ASP A 1 87 ? 19.699 -1.991 1.060 1.00 87.69 87 ASP A CA 1
ATOM 630 C C . ASP A 1 87 ? 19.994 -2.479 -0.363 1.00 87.69 87 ASP A C 1
ATOM 632 O O . ASP A 1 87 ? 21.120 -2.865 -0.687 1.00 87.69 87 ASP A O 1
ATOM 636 N N . THR A 1 88 ? 18.972 -2.498 -1.221 1.00 88.88 88 THR A N 1
ATOM 637 C CA . THR A 1 88 ? 19.123 -2.962 -2.608 1.00 88.88 88 THR A CA 1
ATOM 638 C C . THR A 1 88 ? 19.531 -1.846 -3.572 1.00 88.88 88 THR A C 1
ATOM 640 O O . THR A 1 88 ? 19.694 -2.107 -4.763 1.00 88.88 88 THR A O 1
ATOM 643 N N . LEU A 1 89 ? 19.662 -0.604 -3.085 1.00 92.25 89 LEU A N 1
ATOM 644 C CA . LEU A 1 89 ? 19.894 0.642 -3.829 1.00 92.25 89 LEU A CA 1
ATOM 645 C C . LEU A 1 89 ? 18.794 1.002 -4.848 1.00 92.25 89 LEU A C 1
ATOM 647 O O . LEU A 1 89 ? 18.831 2.074 -5.460 1.00 92.25 89 LEU A O 1
ATOM 651 N N . TYR A 1 90 ? 17.782 0.146 -5.025 1.00 94.31 90 TYR A N 1
ATOM 652 C CA . TYR A 1 90 ? 16.631 0.428 -5.870 1.00 94.31 90 TYR A CA 1
ATOM 653 C C . TYR A 1 90 ? 15.671 1.388 -5.176 1.00 94.31 90 TYR A C 1
ATOM 655 O O . TYR A 1 90 ? 15.141 1.118 -4.096 1.00 94.31 90 TYR A O 1
ATOM 663 N N . THR A 1 91 ? 15.408 2.500 -5.855 1.00 96.38 91 THR A N 1
ATOM 664 C CA . THR A 1 91 ? 14.613 3.610 -5.340 1.00 96.38 91 THR A CA 1
ATOM 665 C C . THR A 1 91 ? 13.563 4.075 -6.343 1.00 96.38 91 THR A C 1
ATOM 667 O O . THR A 1 91 ? 13.668 3.842 -7.551 1.00 96.38 91 THR A O 1
ATOM 670 N N . ALA A 1 92 ? 12.530 4.754 -5.848 1.00 96.88 92 ALA A N 1
ATOM 671 C CA . ALA A 1 92 ? 11.561 5.465 -6.672 1.00 96.88 92 ALA A CA 1
ATOM 672 C C . ALA A 1 92 ? 11.110 6.765 -5.997 1.00 96.88 92 ALA A C 1
ATOM 674 O O . ALA A 1 92 ? 10.998 6.839 -4.777 1.00 96.88 92 ALA A O 1
ATOM 675 N N . SER A 1 93 ? 10.835 7.802 -6.791 1.00 95.88 93 SER A N 1
ATOM 676 C CA . SER A 1 93 ? 10.479 9.133 -6.285 1.00 95.88 93 SER A CA 1
ATOM 677 C C . SER A 1 93 ? 8.997 9.429 -6.516 1.00 95.88 93 SER A C 1
ATOM 679 O O . SER A 1 93 ? 8.561 9.580 -7.661 1.00 95.88 93 SER A O 1
ATOM 681 N N . LEU A 1 94 ? 8.230 9.526 -5.429 1.00 94.75 94 LEU A N 1
ATOM 682 C CA . LEU A 1 94 ? 6.783 9.774 -5.433 1.00 94.75 94 LEU A CA 1
ATOM 683 C C . LEU A 1 94 ? 6.438 11.133 -4.793 1.00 94.75 94 LEU A C 1
ATOM 685 O O . LEU A 1 94 ? 7.265 11.684 -4.061 1.00 94.75 94 LEU A O 1
ATOM 689 N N . PRO A 1 95 ? 5.241 11.698 -5.052 1.00 93.19 95 PRO A N 1
ATOM 690 C CA . PRO A 1 95 ? 4.753 12.893 -4.362 1.00 93.19 95 PRO A CA 1
ATOM 691 C C . PRO A 1 95 ? 4.772 12.742 -2.835 1.00 93.19 95 PRO A C 1
ATOM 693 O O . PRO A 1 95 ? 4.514 11.668 -2.294 1.00 93.19 95 PRO A O 1
ATOM 696 N N . MET A 1 96 ? 5.034 13.833 -2.115 1.00 91.12 96 MET A N 1
ATOM 697 C CA . MET A 1 96 ? 5.175 13.799 -0.654 1.00 91.12 96 MET A CA 1
ATOM 698 C C . MET A 1 96 ? 3.870 13.453 0.090 1.00 91.12 96 MET A C 1
ATOM 700 O O . MET A 1 96 ? 3.920 12.982 1.223 1.00 91.12 96 MET A O 1
ATOM 704 N N . THR A 1 97 ? 2.710 13.628 -0.550 1.00 90.69 97 THR A N 1
ATOM 705 C CA . THR A 1 97 ? 1.390 13.237 -0.020 1.00 90.69 97 THR A CA 1
ATOM 706 C C . THR A 1 97 ? 1.021 11.772 -0.275 1.00 90.69 97 THR A C 1
ATOM 708 O O . THR A 1 97 ? -0.035 11.329 0.177 1.00 90.69 97 THR A O 1
ATOM 711 N N . SER A 1 98 ? 1.852 11.010 -0.992 1.00 93.06 98 SER A N 1
ATOM 712 C CA . SER A 1 98 ? 1.547 9.627 -1.356 1.00 93.06 98 SER A CA 1
ATOM 713 C C . SER A 1 98 ? 1.720 8.658 -0.186 1.00 93.06 98 SER A C 1
ATOM 715 O O . SER A 1 98 ? 2.759 8.621 0.481 1.00 93.06 98 SER A O 1
ATOM 717 N N . LYS A 1 99 ? 0.702 7.819 0.021 1.00 93.12 99 LYS A N 1
ATOM 718 C CA . LYS A 1 99 ? 0.723 6.667 0.933 1.00 93.12 99 LYS A CA 1
ATOM 719 C C . LYS A 1 99 ? 1.007 5.418 0.105 1.00 93.12 99 LYS A C 1
ATOM 721 O O . LYS A 1 99 ? 0.271 5.145 -0.841 1.00 93.12 99 LYS A O 1
ATOM 726 N N . VAL A 1 100 ? 2.062 4.681 0.441 1.00 93.69 100 VAL A N 1
ATOM 727 C CA . VAL A 1 100 ? 2.415 3.418 -0.223 1.00 93.69 100 VAL A CA 1
ATOM 728 C C . VAL A 1 100 ? 2.223 2.261 0.743 1.00 93.69 100 VAL A C 1
ATOM 730 O O . VAL A 1 100 ? 2.531 2.384 1.923 1.00 93.69 100 VAL A O 1
ATOM 733 N N . PHE A 1 101 ? 1.708 1.155 0.218 1.00 92.06 101 PHE A N 1
ATOM 734 C CA . PHE A 1 101 ? 1.515 -0.108 0.921 1.00 92.06 101 PHE A CA 1
ATOM 735 C C . PHE A 1 101 ? 1.769 -1.264 -0.053 1.00 92.06 101 PHE A C 1
ATOM 737 O O . PHE A 1 101 ? 1.622 -1.117 -1.272 1.00 92.06 101 PHE A O 1
ATOM 744 N N . THR A 1 102 ? 2.187 -2.417 0.465 1.00 89.44 102 THR A N 1
ATOM 745 C CA . THR A 1 102 ? 2.432 -3.595 -0.374 1.00 89.44 102 THR A CA 1
ATOM 746 C C . THR A 1 102 ? 1.115 -4.255 -0.764 1.00 89.44 102 THR A C 1
ATOM 748 O O . THR A 1 102 ? 0.132 -4.227 -0.029 1.00 89.44 102 THR A O 1
ATOM 751 N N . GLY A 1 103 ? 1.089 -4.904 -1.923 1.00 83.81 103 GLY A N 1
ATOM 752 C CA . GLY A 1 103 ? -0.014 -5.755 -2.354 1.00 83.81 103 GLY A CA 1
ATOM 753 C C . GLY A 1 103 ? -0.017 -7.134 -1.696 1.00 83.81 103 GLY A C 1
ATOM 754 O O . GLY A 1 103 ? -0.559 -8.056 -2.285 1.00 83.81 103 GLY A O 1
ATOM 755 N N . GLY A 1 104 ? 0.623 -7.314 -0.536 1.00 74.31 104 GLY A N 1
ATOM 756 C CA . GLY A 1 104 ? 0.695 -8.593 0.182 1.00 74.31 104 GLY A CA 1
ATOM 757 C C . GLY A 1 104 ? 1.462 -9.729 -0.511 1.00 74.31 104 GLY A C 1
ATOM 758 O O . GLY A 1 104 ? 1.464 -10.842 0.004 1.00 74.31 104 GLY A O 1
ATOM 759 N N . GLY A 1 105 ? 2.115 -9.482 -1.651 1.00 76.56 105 GLY A N 1
ATOM 760 C CA . GLY A 1 105 ? 2.913 -10.490 -2.348 1.00 76.56 105 GLY A CA 1
ATOM 761 C C . GLY A 1 105 ? 3.437 -10.039 -3.711 1.00 76.56 105 GLY A C 1
ATOM 762 O O . GLY A 1 105 ? 3.120 -8.952 -4.199 1.00 76.56 105 GLY A O 1
ATOM 763 N N . ASN A 1 106 ? 4.253 -10.903 -4.323 1.00 84.44 106 ASN A N 1
ATOM 764 C CA . ASN A 1 106 ? 4.622 -10.880 -5.745 1.00 84.44 106 ASN A CA 1
ATOM 765 C C . ASN A 1 106 ? 5.123 -9.531 -6.306 1.00 84.44 106 ASN A C 1
ATOM 767 O O . ASN A 1 106 ? 4.953 -9.255 -7.494 1.00 84.44 106 ASN A O 1
ATOM 771 N N . GLY A 1 107 ? 5.751 -8.687 -5.480 1.00 89.69 107 GLY A N 1
ATOM 772 C CA . GLY A 1 107 ? 6.278 -7.383 -5.899 1.00 89.69 107 GLY A CA 1
ATOM 773 C C . GLY A 1 107 ? 5.207 -6.383 -6.350 1.00 89.69 107 GLY A C 1
ATOM 774 O O . GLY A 1 107 ? 5.516 -5.471 -7.113 1.00 89.69 107 GLY A O 1
ATOM 775 N N . ILE A 1 108 ? 3.946 -6.554 -5.940 1.00 94.38 108 ILE A N 1
ATOM 776 C CA . ILE A 1 108 ? 2.903 -5.553 -6.189 1.00 94.38 108 ILE A CA 1
ATOM 777 C C . ILE A 1 108 ? 2.963 -4.476 -5.110 1.00 94.38 108 ILE A C 1
ATOM 779 O O . ILE A 1 108 ? 3.021 -4.767 -3.916 1.00 94.38 108 ILE A O 1
ATOM 783 N N . ILE A 1 109 ? 2.939 -3.220 -5.547 1.00 95.88 109 ILE A N 1
ATOM 784 C CA . ILE A 1 109 ? 3.011 -2.027 -4.703 1.00 95.88 109 ILE A CA 1
ATOM 785 C C . ILE A 1 109 ? 1.841 -1.121 -5.084 1.00 95.88 109 ILE A C 1
ATOM 787 O O . ILE A 1 109 ? 1.575 -0.918 -6.269 1.00 95.88 109 ILE A O 1
ATOM 791 N N . TYR A 1 110 ? 1.144 -0.562 -4.099 1.00 96.19 110 TYR A N 1
ATOM 792 C CA . TYR A 1 110 ? 0.065 0.395 -4.326 1.00 96.19 110 TYR A CA 1
ATOM 793 C C . TYR A 1 110 ? 0.445 1.791 -3.833 1.00 96.19 110 TYR A C 1
ATOM 795 O O . TYR A 1 110 ? 1.148 1.941 -2.839 1.00 96.19 110 TYR A O 1
ATOM 803 N N . GLU A 1 111 ? -0.070 2.812 -4.513 1.00 96.50 111 GLU A N 1
ATOM 804 C CA . GLU A 1 111 ? 0.022 4.220 -4.127 1.00 96.50 111 GLU A CA 1
ATOM 805 C C . GLU A 1 111 ? -1.393 4.793 -3.983 1.00 96.50 111 GLU A C 1
ATOM 807 O O . GLU A 1 111 ? -2.101 4.942 -4.979 1.00 96.50 111 GLU A O 1
ATOM 812 N N . ALA A 1 112 ? -1.803 5.175 -2.774 1.00 96.94 112 ALA A N 1
ATOM 813 C CA . ALA A 1 112 ? -2.920 6.095 -2.588 1.00 96.94 112 ALA A CA 1
ATOM 814 C C . ALA A 1 112 ? -2.388 7.533 -2.695 1.00 96.94 112 ALA A C 1
ATOM 816 O O . ALA A 1 112 ? -1.602 7.998 -1.865 1.00 96.94 112 ALA A O 1
ATOM 817 N N . THR A 1 113 ? -2.792 8.225 -3.759 1.00 95.25 113 THR A N 1
ATOM 818 C CA . THR A 1 113 ? -2.329 9.578 -4.091 1.00 95.25 113 THR A CA 1
ATOM 819 C C . THR A 1 113 ? -3.096 10.645 -3.311 1.00 95.25 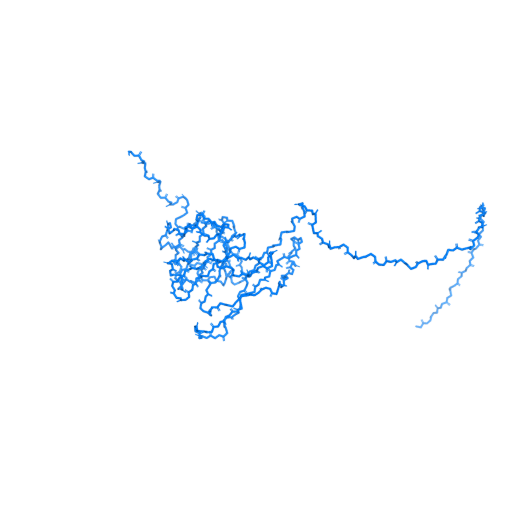113 THR A C 1
ATOM 821 O O . THR A 1 113 ? -4.302 10.523 -3.090 1.00 95.25 113 THR A O 1
ATOM 824 N N . GLY A 1 114 ? -2.442 11.773 -3.014 1.00 89.88 114 GLY A N 1
ATOM 825 C CA . GLY A 1 114 ? -3.126 12.969 -2.504 1.00 89.88 114 GLY A CA 1
ATOM 826 C C . GLY A 1 114 ? -4.154 13.581 -3.475 1.00 89.88 114 GLY A C 1
ATOM 827 O O . GLY A 1 114 ? -4.952 14.413 -3.064 1.00 89.88 114 GLY A O 1
ATOM 828 N N . GLY A 1 115 ? -4.156 13.165 -4.749 1.00 87.25 115 GLY A N 1
ATOM 829 C CA . GLY A 1 115 ? -5.099 13.609 -5.783 1.00 87.25 115 GLY A CA 1
ATOM 830 C C . GLY A 1 115 ? -6.392 12.788 -5.885 1.00 87.25 115 GLY A C 1
ATOM 831 O O . GLY A 1 115 ? -7.164 13.008 -6.813 1.00 8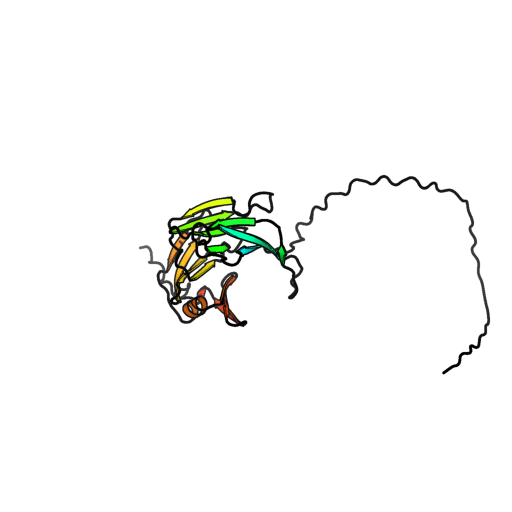7.25 115 GLY A O 1
ATOM 832 N N . GLY A 1 116 ? -6.632 11.832 -4.980 1.00 91.75 116 GLY A N 1
ATOM 833 C CA . GLY A 1 116 ? -7.875 11.050 -4.957 1.00 91.75 116 GLY A CA 1
ATOM 834 C C . GLY A 1 116 ? -7.930 9.872 -5.937 1.00 91.75 116 GLY A C 1
ATOM 835 O O . GLY A 1 116 ? -9.015 9.466 -6.346 1.00 91.75 116 GLY A O 1
ATOM 836 N N . GLN A 1 117 ? -6.769 9.326 -6.302 1.00 96.75 117 GLN A N 1
ATOM 837 C CA . GLN A 1 117 ? -6.620 8.080 -7.063 1.00 96.75 117 GLN A CA 1
ATOM 838 C C . GLN A 1 117 ? -5.812 7.047 -6.272 1.00 96.75 117 GLN A C 1
ATOM 840 O O . GLN A 1 117 ? -4.898 7.415 -5.527 1.00 96.75 117 GLN A O 1
ATOM 845 N N . VAL A 1 118 ? -6.055 5.764 -6.538 1.00 97.88 118 VAL A N 1
ATOM 846 C CA . VAL A 1 118 ? -5.153 4.663 -6.166 1.00 97.88 118 VAL A CA 1
ATOM 847 C C . VAL A 1 118 ? -4.469 4.150 -7.429 1.00 97.88 118 VAL A C 1
ATOM 849 O O . VAL A 1 118 ? -5.125 3.965 -8.452 1.00 97.88 118 VAL A O 1
ATOM 852 N N . LYS A 1 119 ? -3.164 3.894 -7.381 1.00 97.88 119 LYS A N 1
ATOM 853 C CA . LYS A 1 119 ? -2.414 3.249 -8.469 1.00 97.88 119 LYS A CA 1
ATOM 854 C C . LYS A 1 119 ? -1.801 1.941 -7.994 1.00 97.88 119 LYS A C 1
ATOM 856 O O . LYS A 1 119 ? -1.472 1.817 -6.818 1.00 97.88 119 LYS A O 1
ATOM 861 N N . SER A 1 120 ? -1.626 0.993 -8.905 1.00 97.62 120 SER A N 1
ATOM 862 C CA . SER A 1 120 ? -0.825 -0.213 -8.701 1.00 97.62 120 SER A CA 1
ATOM 863 C C . SER A 1 120 ? 0.414 -0.203 -9.589 1.00 97.62 120 SER A C 1
ATOM 865 O O . SER A 1 120 ? 0.410 0.309 -10.715 1.00 97.62 120 SER A O 1
ATOM 867 N N . TYR A 1 121 ? 1.474 -0.799 -9.059 1.00 97.69 121 TYR A N 1
ATOM 868 C CA . TYR A 1 121 ? 2.790 -0.903 -9.658 1.00 97.69 121 TYR A CA 1
ATOM 869 C C . TYR A 1 121 ? 3.341 -2.321 -9.483 1.00 97.69 121 TYR A C 1
ATOM 871 O O . TYR A 1 121 ? 3.019 -3.005 -8.509 1.00 97.69 121 TYR A O 1
ATOM 879 N N . LYS A 1 122 ? 4.213 -2.728 -10.407 1.00 95.94 122 LYS A N 1
ATOM 880 C CA . LYS A 1 122 ? 5.040 -3.932 -10.320 1.00 95.94 122 LYS A CA 1
ATOM 881 C C . LYS A 1 122 ? 6.491 -3.529 -10.073 1.00 95.94 122 LYS A C 1
ATOM 883 O O . LYS A 1 122 ? 7.064 -2.746 -10.836 1.00 95.94 122 LYS A O 1
ATOM 888 N N . ASP A 1 123 ? 7.080 -4.101 -9.036 1.00 95.12 123 ASP A N 1
ATOM 889 C CA . ASP A 1 123 ? 8.520 -4.131 -8.835 1.00 95.12 123 ASP A CA 1
ATOM 890 C C . ASP A 1 123 ? 9.145 -5.138 -9.808 1.00 95.12 123 ASP A C 1
ATOM 892 O O . ASP A 1 123 ? 8.979 -6.350 -9.665 1.00 95.12 123 ASP A O 1
ATOM 896 N N . ASN A 1 124 ? 9.861 -4.620 -10.807 1.00 94.19 124 ASN A N 1
ATOM 897 C CA . ASN A 1 124 ? 10.590 -5.416 -11.794 1.00 94.19 124 ASN A CA 1
ATOM 898 C C . ASN A 1 124 ? 12.114 -5.384 -11.565 1.00 94.19 124 ASN A C 1
ATOM 900 O O . ASN A 1 124 ? 12.879 -5.781 -12.440 1.00 94.19 124 ASN A O 1
ATOM 904 N N . THR A 1 125 ? 12.593 -4.934 -10.400 1.00 92.88 125 THR A N 1
ATOM 905 C CA . THR A 1 125 ? 14.041 -4.814 -10.116 1.00 92.88 125 THR A CA 1
ATOM 906 C C . THR A 1 125 ? 14.779 -6.152 -10.179 1.00 92.88 125 THR A C 1
ATOM 908 O O . THR A 1 125 ? 15.928 -6.204 -10.611 1.00 92.88 125 THR A O 1
ATOM 911 N N . ALA A 1 126 ? 14.097 -7.257 -9.856 1.00 87.69 126 ALA A N 1
ATOM 912 C CA . ALA A 1 126 ? 14.628 -8.617 -9.987 1.00 87.69 126 ALA A CA 1
ATOM 913 C C . ALA A 1 126 ? 14.947 -9.027 -11.444 1.00 87.69 126 ALA A C 1
ATOM 915 O O . ALA A 1 126 ? 15.721 -9.955 -11.660 1.00 87.69 126 ALA A O 1
ATOM 916 N N . THR A 1 127 ? 14.383 -8.335 -12.440 1.00 88.25 127 THR A N 1
ATOM 917 C CA . THR A 1 127 ? 14.670 -8.515 -13.874 1.00 88.25 127 THR A CA 1
ATOM 918 C C . THR A 1 127 ? 15.382 -7.300 -14.488 1.00 88.25 127 THR A C 1
ATOM 920 O O . THR A 1 127 ? 15.416 -7.152 -15.708 1.00 88.25 127 THR A O 1
ATOM 923 N N . GLY A 1 128 ? 15.964 -6.423 -13.658 1.00 88.31 128 GLY A N 1
ATOM 924 C CA . GLY A 1 128 ? 16.649 -5.196 -14.088 1.00 88.31 128 GLY A CA 1
ATOM 925 C C . GLY A 1 128 ? 15.718 -4.037 -14.474 1.00 88.31 128 GLY A C 1
ATOM 926 O O . GLY A 1 128 ? 16.179 -3.031 -15.008 1.00 88.31 128 GLY A O 1
ATOM 927 N N . GLY A 1 129 ? 14.412 -4.167 -14.224 1.00 91.81 129 GLY A N 1
ATOM 928 C CA . GLY A 1 129 ? 13.415 -3.118 -14.431 1.00 91.81 129 GLY A CA 1
ATOM 929 C C . GLY A 1 129 ? 13.290 -2.142 -13.255 1.00 91.81 129 GLY A C 1
ATOM 930 O O . GLY A 1 129 ? 14.018 -2.201 -12.267 1.00 91.81 129 GLY A O 1
ATOM 931 N N . SER A 1 130 ? 12.331 -1.220 -13.352 1.00 95.31 130 SER A N 1
ATOM 932 C CA . SER A 1 130 ? 12.090 -0.203 -12.321 1.00 95.31 130 SER A CA 1
ATOM 933 C C . SER A 1 130 ? 11.288 -0.731 -11.125 1.00 95.31 130 SER A C 1
ATOM 935 O O . SER A 1 130 ? 10.389 -1.561 -11.281 1.00 95.31 130 SER A O 1
ATOM 937 N N . LEU A 1 131 ? 11.556 -0.157 -9.945 1.00 96.25 131 LEU A N 1
ATOM 938 C CA . LEU A 1 131 ? 10.847 -0.435 -8.687 1.00 96.25 131 LEU A CA 1
ATOM 939 C C . LEU A 1 131 ? 9.338 -0.144 -8.765 1.00 96.25 131 LEU A C 1
ATOM 941 O O . LEU A 1 131 ? 8.539 -0.867 -8.183 1.00 96.25 131 LEU A O 1
ATOM 945 N N . LEU A 1 132 ? 8.946 0.903 -9.497 1.00 97.06 132 LEU A N 1
ATOM 946 C CA . LEU A 1 132 ? 7.547 1.282 -9.707 1.00 97.06 132 LEU A CA 1
ATOM 947 C C . LEU A 1 132 ? 7.202 1.266 -11.200 1.00 97.06 132 LEU A C 1
ATOM 949 O O . LEU A 1 132 ? 7.018 2.313 -11.820 1.00 97.06 132 LEU A O 1
ATOM 953 N N . THR A 1 133 ? 7.105 0.074 -11.793 1.00 97.44 133 THR A N 1
ATOM 954 C CA . THR A 1 133 ? 6.569 -0.079 -13.157 1.00 97.44 133 THR A CA 1
ATOM 955 C C . THR A 1 133 ? 5.041 0.067 -13.109 1.00 97.44 133 THR A C 1
ATOM 957 O O . THR A 1 133 ? 4.413 -0.724 -12.405 1.00 97.44 133 THR A O 1
ATOM 960 N N . PRO A 1 134 ? 4.407 1.048 -13.782 1.00 97.88 134 PRO A N 1
ATOM 961 C CA . PRO A 1 134 ? 2.959 1.258 -13.676 1.00 97.88 134 PRO A CA 1
ATOM 962 C C . PRO A 1 134 ? 2.150 0.064 -14.193 1.00 97.88 134 PRO A C 1
ATOM 964 O O . PRO A 1 134 ? 2.458 -0.471 -15.255 1.00 97.88 134 PRO A O 1
ATOM 967 N N . VAL A 1 135 ? 1.093 -0.312 -13.467 1.00 97.69 135 VAL A N 1
ATOM 968 C CA . VAL A 1 135 ? 0.162 -1.385 -13.859 1.00 97.69 135 VAL A CA 1
ATOM 969 C C . VAL A 1 135 ? -1.233 -0.823 -14.129 1.00 97.69 135 VAL A C 1
ATOM 971 O O . VAL A 1 135 ? -1.731 -0.925 -15.248 1.00 97.69 135 VAL A O 1
ATOM 974 N N . LYS A 1 136 ? -1.880 -0.212 -13.128 1.00 98.06 136 LYS A N 1
ATOM 975 C CA . LYS A 1 136 ? -3.265 0.271 -13.245 1.00 98.06 136 LYS A CA 1
ATOM 976 C C . LYS A 1 136 ? -3.517 1.502 -12.379 1.00 98.06 136 LYS A C 1
ATOM 978 O O . LYS A 1 136 ? -2.855 1.716 -11.369 1.00 98.06 136 LYS A O 1
ATOM 983 N N . THR A 1 137 ? -4.491 2.317 -12.777 1.00 98.12 137 THR A N 1
ATOM 984 C CA . THR A 1 137 ? -5.029 3.424 -11.969 1.00 98.12 137 THR A CA 1
ATOM 985 C C . THR A 1 137 ? -6.506 3.164 -11.686 1.00 98.12 137 THR A C 1
ATOM 987 O O . THR A 1 137 ? -7.232 2.678 -12.552 1.00 98.12 137 THR A O 1
ATOM 990 N N . TYR A 1 138 ? -6.936 3.476 -10.468 1.00 97.62 138 TYR A N 1
ATOM 991 C CA . TYR A 1 138 ? -8.264 3.227 -9.927 1.00 97.62 138 TYR A CA 1
ATOM 992 C C . TYR A 1 138 ? -8.847 4.517 -9.335 1.00 97.62 138 TYR A C 1
ATOM 994 O O . TYR A 1 138 ? -8.161 5.260 -8.626 1.00 97.62 138 TYR A O 1
ATOM 1002 N N . SER A 1 139 ? -10.140 4.748 -9.562 1.00 95.50 139 SER A N 1
ATOM 1003 C CA . SER A 1 139 ? -10.878 5.928 -9.087 1.00 95.50 139 SER A CA 1
ATOM 1004 C C . SER A 1 139 ? -11.317 5.814 -7.618 1.00 95.50 139 SER A C 1
ATOM 1006 O O . SER A 1 139 ? -12.493 5.983 -7.304 1.00 95.50 139 SER A O 1
ATOM 1008 N N . PHE A 1 140 ? -10.379 5.508 -6.716 1.00 95.75 140 PHE A N 1
ATOM 1009 C CA . PHE A 1 140 ? -10.604 5.486 -5.267 1.00 95.75 140 PHE A CA 1
ATOM 1010 C C . PHE A 1 140 ? -9.842 6.618 -4.579 1.00 95.75 140 PHE A C 1
ATOM 1012 O O . PHE A 1 140 ? -8.636 6.774 -4.772 1.00 95.75 140 PHE A O 1
ATOM 1019 N N . ASN A 1 141 ? -10.533 7.373 -3.723 1.00 95.44 141 ASN A N 1
ATOM 1020 C CA . ASN A 1 141 ? -9.919 8.411 -2.904 1.00 95.44 141 ASN A CA 1
ATOM 1021 C C . ASN A 1 141 ? -9.642 7.890 -1.486 1.00 95.44 141 ASN A C 1
ATOM 1023 O O . ASN A 1 141 ? -10.503 7.970 -0.614 1.00 95.44 141 ASN A O 1
ATOM 1027 N N . TRP A 1 142 ? -8.429 7.384 -1.257 1.00 96.88 142 TRP A N 1
ATOM 1028 C CA . TRP A 1 142 ? -7.942 6.965 0.069 1.00 96.88 142 TRP A CA 1
ATOM 1029 C C . TRP A 1 142 ? -6.906 7.945 0.656 1.00 96.88 142 TRP A C 1
ATOM 1031 O O . TRP A 1 142 ? -6.146 7.594 1.556 1.00 96.88 142 TRP A O 1
ATOM 1041 N N . SER A 1 143 ? -6.862 9.187 0.156 1.00 93.75 143 SER A N 1
ATOM 1042 C CA . SER A 1 143 ? -5.892 10.212 0.587 1.00 93.75 143 SER A CA 1
ATOM 1043 C C . SER A 1 143 ? -5.986 10.555 2.082 1.00 93.75 143 SER A C 1
ATOM 1045 O O . SER A 1 143 ? -4.969 10.816 2.723 1.00 93.75 143 SER A O 1
ATOM 1047 N N . SER A 1 144 ? -7.193 10.491 2.652 1.00 93.44 144 SER A N 1
ATOM 1048 C CA . SER A 1 144 ? -7.501 10.754 4.063 1.00 93.44 144 SER A CA 1
ATOM 1049 C C . SER A 1 144 ? -7.311 9.551 4.998 1.00 93.44 144 SER A C 1
ATOM 1051 O O . SER A 1 144 ? -7.469 9.702 6.209 1.00 93.44 144 SER A O 1
ATOM 1053 N N . ALA A 1 145 ? -6.974 8.363 4.484 1.00 96.00 145 ALA A N 1
ATOM 1054 C CA . ALA A 1 145 ? -6.813 7.167 5.310 1.00 96.00 145 ALA A CA 1
ATOM 1055 C C . ALA A 1 145 ? -5.649 7.324 6.306 1.00 96.00 145 ALA A C 1
ATOM 1057 O O . ALA A 1 145 ? -4.549 7.736 5.931 1.00 96.00 145 ALA A O 1
ATOM 1058 N N . LYS A 1 146 ? -5.863 6.967 7.575 1.00 95.31 146 LYS A N 1
ATOM 1059 C CA . LYS A 1 146 ? -4.821 6.922 8.611 1.00 95.31 146 LYS A CA 1
ATOM 1060 C C . LYS A 1 146 ? -3.909 5.713 8.397 1.00 95.31 146 LYS A C 1
ATOM 1062 O O . LYS A 1 146 ? -2.702 5.918 8.351 1.00 95.31 146 LYS A O 1
ATOM 1067 N N . GLN A 1 147 ? -4.476 4.526 8.162 1.00 94.75 147 GLN A N 1
ATOM 1068 C CA . GLN A 1 147 ? -3.747 3.316 7.748 1.00 94.75 147 GLN A CA 1
ATOM 1069 C C . GLN A 1 147 ? -4.370 2.699 6.483 1.00 94.75 147 GLN A C 1
ATOM 1071 O O . GLN A 1 147 ? -5.582 2.801 6.270 1.00 94.75 147 GLN A O 1
ATOM 1076 N N . ILE A 1 148 ? -3.552 2.039 5.654 1.00 95.44 148 ILE A N 1
ATOM 1077 C CA . ILE A 1 148 ? -4.007 1.209 4.525 1.00 95.44 148 ILE A CA 1
ATOM 1078 C C . ILE A 1 148 ? -3.206 -0.095 4.532 1.00 95.44 148 ILE A C 1
ATOM 1080 O O . ILE A 1 148 ? -1.986 -0.063 4.400 1.00 95.44 148 ILE A O 1
ATOM 1084 N N . LEU A 1 149 ? -3.888 -1.229 4.692 1.00 92.56 149 LEU A N 1
ATOM 1085 C CA . LEU A 1 149 ? -3.281 -2.546 4.917 1.00 92.56 149 LEU A CA 1
ATOM 1086 C C . LEU A 1 149 ? -3.750 -3.529 3.838 1.00 92.56 149 LEU A C 1
ATOM 1088 O O . LEU A 1 149 ? -4.909 -3.457 3.433 1.00 92.56 149 LEU A O 1
ATOM 1092 N N . ALA A 1 150 ? -2.908 -4.465 3.385 1.00 91.06 150 ALA A N 1
ATOM 1093 C CA . ALA A 1 150 ? -3.328 -5.473 2.406 1.00 91.06 150 ALA A CA 1
ATOM 1094 C C . ALA A 1 150 ? -2.573 -6.812 2.502 1.00 91.06 150 ALA A C 1
ATOM 1096 O O . ALA A 1 150 ? -1.433 -6.872 2.950 1.00 91.06 150 ALA A O 1
ATOM 1097 N N . ASN A 1 151 ? -3.216 -7.889 2.034 1.00 86.19 151 ASN A N 1
ATOM 1098 C CA . ASN A 1 151 ? -2.681 -9.265 1.975 1.00 86.19 151 ASN A CA 1
ATOM 1099 C C . ASN A 1 151 ? -2.879 -9.917 0.589 1.00 86.19 151 ASN A C 1
ATOM 1101 O O . ASN A 1 151 ? -3.161 -11.111 0.478 1.00 86.19 151 ASN A O 1
ATOM 1105 N N . GLY A 1 152 ? -2.829 -9.113 -0.473 1.00 87.06 152 GLY A N 1
ATOM 1106 C CA . GLY A 1 152 ? -3.208 -9.531 -1.819 1.00 87.06 152 GLY A CA 1
ATOM 1107 C C . GLY A 1 152 ? -4.714 -9.456 -2.016 1.00 87.06 152 GLY A C 1
ATOM 1108 O O . GLY A 1 152 ? -5.197 -8.546 -2.681 1.00 87.06 152 GLY A O 1
ATOM 1109 N N . HIS A 1 153 ? -5.462 -10.401 -1.447 1.00 86.31 153 HIS A N 1
ATOM 1110 C CA . HIS A 1 153 ? -6.900 -10.529 -1.706 1.00 86.31 153 HIS A CA 1
ATOM 1111 C C . HIS A 1 153 ? -7.756 -9.436 -1.061 1.00 86.31 153 HIS A C 1
ATOM 1113 O O . HIS A 1 153 ? -8.790 -9.070 -1.624 1.00 86.31 153 HIS A O 1
ATOM 1119 N N . TRP A 1 154 ? -7.347 -8.926 0.100 1.00 90.44 154 TRP A N 1
ATOM 1120 C CA . TRP A 1 154 ? -8.069 -7.912 0.862 1.00 90.44 154 TRP A CA 1
ATOM 1121 C C . TRP A 1 154 ? -7.225 -6.655 1.036 1.00 90.44 154 TRP A C 1
ATOM 1123 O O . TRP A 1 154 ? -6.014 -6.738 1.242 1.00 90.44 154 TRP A O 1
ATOM 1133 N N . ILE A 1 155 ? -7.894 -5.503 0.990 1.00 93.75 155 ILE A N 1
ATOM 1134 C CA . ILE A 1 155 ? -7.346 -4.189 1.327 1.00 93.75 155 ILE A CA 1
ATOM 1135 C C . ILE A 1 155 ? -8.266 -3.570 2.385 1.00 93.75 155 ILE A C 1
ATOM 1137 O O . ILE A 1 155 ? -9.470 -3.440 2.157 1.00 93.75 155 ILE A O 1
ATOM 1141 N N . LEU A 1 156 ? -7.706 -3.201 3.533 1.00 94.38 156 LEU A N 1
ATOM 1142 C CA . LEU A 1 156 ? -8.373 -2.506 4.634 1.00 94.38 156 LEU A CA 1
ATOM 1143 C C . LEU A 1 156 ? -7.964 -1.034 4.571 1.00 94.38 156 LEU A C 1
ATOM 1145 O O . LEU A 1 156 ? -6.772 -0.727 4.532 1.00 94.38 156 LEU A O 1
ATOM 1149 N N . VAL A 1 157 ? -8.934 -0.123 4.581 1.00 96.62 157 VAL A N 1
ATOM 1150 C CA . VAL A 1 157 ? -8.695 1.327 4.540 1.00 96.62 157 VAL A CA 1
ATOM 1151 C C . VAL A 1 157 ? -9.305 1.931 5.795 1.00 96.62 157 VAL A C 1
ATOM 1153 O O . VAL A 1 157 ? -10.522 1.908 5.963 1.00 96.62 157 VAL A O 1
ATOM 1156 N N . ILE A 1 158 ? -8.457 2.432 6.692 1.00 96.62 158 ILE A N 1
ATOM 1157 C CA . ILE A 1 158 ? -8.840 2.818 8.054 1.00 96.62 158 ILE A CA 1
ATOM 1158 C C . ILE A 1 158 ? -8.679 4.331 8.207 1.00 96.62 158 ILE A C 1
ATOM 1160 O O . ILE A 1 158 ? -7.591 4.876 8.010 1.00 96.62 158 ILE A O 1
ATOM 1164 N N . ALA A 1 159 ? -9.764 5.020 8.547 1.00 96.75 159 ALA A N 1
ATOM 1165 C CA . ALA A 1 159 ? -9.803 6.450 8.827 1.00 96.75 159 ALA A CA 1
ATOM 1166 C C . ALA A 1 159 ? -9.278 6.773 10.239 1.00 96.75 159 ALA A C 1
ATOM 1168 O O . ALA A 1 159 ? -9.198 5.910 11.113 1.00 96.75 159 ALA A O 1
ATOM 1169 N N . SER A 1 160 ? -8.929 8.039 10.478 1.00 96.12 160 SER A N 1
ATOM 1170 C CA . SER A 1 160 ? -8.341 8.510 11.745 1.00 96.12 160 SER A CA 1
ATOM 1171 C C . SER A 1 160 ? -9.271 8.448 12.961 1.00 96.12 160 SER A C 1
ATOM 1173 O O . SER A 1 160 ? -8.839 8.762 14.060 1.00 96.12 160 SER A O 1
ATOM 1175 N N . ASP A 1 161 ? -10.542 8.092 12.781 1.00 95.25 161 ASP A N 1
ATOM 1176 C CA . ASP A 1 161 ? -11.514 7.904 13.859 1.00 95.25 161 ASP A CA 1
ATOM 1177 C C . ASP A 1 161 ? -11.740 6.418 14.212 1.00 95.25 161 ASP A C 1
ATOM 1179 O O . ASP A 1 161 ? -12.570 6.118 15.073 1.00 95.25 161 ASP A O 1
ATOM 1183 N N . GLY A 1 162 ? -11.063 5.487 13.527 1.00 94.31 162 GLY A N 1
ATOM 1184 C CA . GLY A 1 162 ? -11.257 4.039 13.661 1.00 94.31 162 GLY A CA 1
ATOM 1185 C C . GLY A 1 162 ? -12.331 3.429 12.756 1.00 94.31 162 GLY A C 1
ATOM 1186 O O . GLY A 1 162 ? -12.631 2.242 12.904 1.00 94.31 162 GLY A O 1
ATOM 1187 N N . THR A 1 163 ? -12.926 4.200 11.843 1.00 95.25 163 THR A N 1
ATOM 1188 C CA . THR A 1 163 ? -13.841 3.681 10.813 1.00 95.25 163 THR A CA 1
ATOM 1189 C C . THR A 1 163 ? -13.051 2.995 9.692 1.00 95.25 163 THR A C 1
ATOM 1191 O O . THR A 1 163 ? -12.027 3.513 9.250 1.00 95.25 163 THR A O 1
ATOM 1194 N N . MET A 1 164 ? -13.509 1.833 9.225 1.00 94.88 164 MET A N 1
ATOM 1195 C CA . MET A 1 164 ? -12.814 0.970 8.268 1.00 94.88 164 MET A CA 1
ATOM 1196 C C . MET A 1 164 ? -13.708 0.571 7.087 1.00 94.88 164 MET A C 1
ATOM 1198 O O . MET A 1 164 ? -14.794 0.022 7.264 1.00 94.88 164 MET A O 1
ATOM 1202 N N . ASP A 1 165 ? -13.190 0.751 5.877 1.00 94.69 165 ASP A N 1
ATOM 1203 C CA . ASP A 1 165 ? -13.676 0.073 4.675 1.00 94.69 165 ASP A CA 1
ATOM 1204 C C . ASP A 1 165 ? -12.864 -1.202 4.412 1.00 94.69 165 ASP A C 1
ATOM 1206 O O . ASP A 1 165 ? -11.655 -1.237 4.669 1.00 94.69 165 ASP A O 1
ATOM 1210 N N . VAL A 1 166 ? -13.483 -2.205 3.779 1.00 92.75 166 VAL A N 1
ATOM 1211 C CA . VAL A 1 166 ? -12.755 -3.350 3.203 1.00 92.75 166 VAL A CA 1
ATOM 1212 C C . VAL A 1 166 ? -13.101 -3.531 1.733 1.00 92.75 166 VAL A C 1
ATOM 1214 O O . VAL A 1 166 ? -14.264 -3.521 1.317 1.00 92.75 166 VAL A O 1
ATOM 1217 N N . TYR A 1 167 ? -12.052 -3.742 0.947 1.00 93.88 167 TYR A N 1
ATOM 1218 C CA . TYR A 1 167 ? -12.099 -3.978 -0.484 1.00 93.88 167 TYR A CA 1
ATOM 1219 C C . TYR A 1 167 ? -11.491 -5.344 -0.808 1.00 93.88 167 TYR A C 1
ATOM 1221 O O . TYR A 1 167 ? -10.524 -5.774 -0.177 1.00 93.88 167 TYR A O 1
ATOM 1229 N N . LYS A 1 168 ? -12.036 -6.014 -1.823 1.00 92.56 168 LYS A N 1
ATOM 1230 C CA . LYS A 1 168 ? -11.489 -7.247 -2.395 1.00 92.56 168 LYS A CA 1
ATOM 1231 C C . LYS A 1 168 ? -10.787 -6.940 -3.715 1.00 92.56 168 LYS A C 1
ATOM 1233 O O . LYS A 1 168 ? -11.387 -6.286 -4.564 1.00 92.56 168 LYS A O 1
ATOM 1238 N N . GLN A 1 169 ? -9.571 -7.441 -3.902 1.00 92.56 169 GLN A N 1
ATOM 1239 C CA . GLN A 1 169 ? -8.840 -7.419 -5.174 1.00 92.56 169 GLN A CA 1
ATOM 1240 C C . GLN A 1 169 ? -9.008 -8.776 -5.882 1.00 92.56 169 GLN A C 1
ATOM 1242 O O . GLN A 1 169 ? -8.827 -9.829 -5.266 1.00 92.56 169 GLN A O 1
ATOM 1247 N N . SER A 1 170 ? -9.368 -8.768 -7.169 1.00 92.88 170 SER A N 1
ATOM 1248 C CA . SER A 1 170 ? -9.546 -9.997 -7.960 1.00 92.88 170 SER A CA 1
ATOM 1249 C C . SER A 1 170 ? -8.230 -10.638 -8.397 1.00 92.88 170 SER A C 1
ATOM 1251 O O . SER A 1 170 ? -8.155 -11.860 -8.464 1.00 92.88 170 SER A O 1
ATOM 1253 N N . SER A 1 171 ? -7.218 -9.821 -8.704 1.00 92.81 171 SER A N 1
ATOM 1254 C CA . SER A 1 171 ? -5.969 -10.261 -9.345 1.00 92.81 171 SER A CA 1
ATOM 1255 C C . SER A 1 171 ? -4.765 -9.705 -8.568 1.00 92.81 171 SER A C 1
ATOM 1257 O O . SER A 1 171 ? -4.197 -8.677 -8.950 1.00 92.81 171 SER A O 1
ATOM 1259 N N . PRO A 1 172 ? -4.415 -10.307 -7.414 1.00 90.44 172 PRO A N 1
ATOM 1260 C CA . PRO A 1 172 ? -3.420 -9.746 -6.502 1.00 90.44 172 PRO A CA 1
ATOM 1261 C C . PRO A 1 172 ? -1.986 -9.839 -7.027 1.00 90.44 172 PRO A C 1
ATOM 1263 O O . PRO A 1 172 ? -1.193 -8.958 -6.726 1.00 90.44 172 PRO A O 1
ATOM 1266 N N . ASP A 1 173 ? -1.660 -10.853 -7.833 1.00 89.81 173 ASP A N 1
ATOM 1267 C CA . ASP A 1 173 ? -0.280 -11.145 -8.264 1.00 89.81 173 ASP A CA 1
ATOM 1268 C C . ASP A 1 173 ? 0.180 -10.287 -9.453 1.00 89.81 173 ASP A C 1
ATOM 1270 O O . ASP A 1 173 ? 1.374 -10.028 -9.647 1.00 89.81 173 ASP A O 1
ATOM 1274 N N . SER A 1 174 ? -0.788 -9.833 -10.248 1.00 91.62 174 SER A N 1
ATOM 1275 C CA . SER A 1 174 ? -0.629 -8.906 -11.368 1.00 91.62 174 SER A CA 1
ATOM 1276 C C . SER A 1 174 ? -0.869 -7.451 -10.962 1.00 91.62 174 SER A C 1
ATOM 1278 O O . SER A 1 174 ? -0.246 -6.562 -11.534 1.00 91.62 174 SER A O 1
ATOM 1280 N N . GLY A 1 175 ? -1.750 -7.188 -9.987 1.00 91.56 175 GLY A N 1
ATOM 1281 C CA . GLY A 1 175 ? -2.137 -5.838 -9.553 1.00 91.56 175 GLY A CA 1
ATOM 1282 C C . GLY A 1 175 ? -3.059 -5.090 -10.530 1.00 91.56 175 GLY A C 1
ATOM 1283 O O . GLY A 1 175 ? -3.383 -3.921 -10.299 1.00 91.56 175 GLY A O 1
ATOM 1284 N N . ASP A 1 176 ? -3.495 -5.743 -11.609 1.00 95.19 176 ASP A N 1
ATOM 1285 C CA . ASP A 1 176 ? -4.348 -5.200 -12.677 1.00 95.19 176 ASP A CA 1
ATOM 1286 C C . ASP A 1 176 ? -5.843 -5.537 -12.514 1.00 95.19 176 ASP A C 1
ATOM 1288 O O . ASP A 1 176 ? -6.669 -5.118 -13.330 1.00 95.19 176 ASP A O 1
ATOM 1292 N N . GLY A 1 177 ? -6.198 -6.282 -11.466 1.00 94.12 177 GLY A N 1
ATOM 1293 C CA . GLY A 1 177 ? -7.551 -6.775 -11.222 1.00 94.12 177 GLY A CA 1
ATOM 1294 C C . GLY A 1 177 ? -8.563 -5.694 -10.845 1.00 94.12 177 GLY A C 1
ATOM 1295 O O . GLY A 1 177 ? -8.311 -4.491 -10.934 1.00 94.12 177 GLY A O 1
ATOM 1296 N N . THR A 1 178 ? -9.760 -6.110 -10.451 1.00 96.06 178 THR A N 1
ATOM 1297 C CA . THR A 1 178 ? -10.800 -5.206 -9.954 1.00 96.06 178 THR A CA 1
ATOM 1298 C C . THR A 1 178 ? -10.740 -5.144 -8.434 1.00 96.06 178 THR A C 1
ATOM 1300 O O . THR A 1 178 ? -10.836 -6.169 -7.762 1.00 96.06 178 THR A O 1
ATOM 1303 N N . ILE A 1 179 ? -10.620 -3.923 -7.909 1.00 95.81 179 ILE A N 1
ATOM 1304 C CA . ILE A 1 179 ? -10.808 -3.608 -6.493 1.00 95.81 179 ILE A CA 1
ATOM 1305 C C . ILE A 1 179 ? -12.293 -3.280 -6.293 1.00 95.81 179 ILE A C 1
ATOM 1307 O O . ILE A 1 179 ? -12.795 -2.320 -6.877 1.00 95.81 179 ILE A O 1
ATOM 1311 N N . THR A 1 180 ? -12.987 -4.061 -5.469 1.00 95.25 180 THR A N 1
ATOM 1312 C CA . THR A 1 180 ? -14.422 -3.904 -5.175 1.00 95.25 180 THR A CA 1
ATOM 1313 C C . THR A 1 180 ? -14.618 -3.672 -3.683 1.00 95.25 180 THR A C 1
ATOM 1315 O O . THR A 1 180 ? -14.182 -4.504 -2.888 1.00 95.25 180 THR A O 1
ATOM 1318 N N . LYS A 1 181 ? -15.299 -2.588 -3.281 1.00 93.88 181 LYS A N 1
ATOM 1319 C CA . LYS A 1 181 ? -15.725 -2.404 -1.882 1.00 93.88 181 LYS A CA 1
ATOM 1320 C C . LYS A 1 181 ? -16.714 -3.518 -1.519 1.00 93.88 181 LYS A C 1
ATOM 1322 O O . LYS A 1 181 ? -17.730 -3.667 -2.190 1.00 93.88 181 LYS A O 1
ATOM 1327 N N . VAL A 1 182 ? -16.414 -4.291 -0.477 1.00 92.00 182 VAL A N 1
ATOM 1328 C CA . VAL A 1 182 ? -17.317 -5.323 0.078 1.00 92.00 182 VAL A CA 1
ATOM 1329 C C . VAL A 1 182 ? -17.959 -4.890 1.398 1.00 92.00 182 VAL A C 1
ATOM 1331 O O . VAL A 1 182 ? -18.836 -5.574 1.914 1.00 92.00 182 VAL A O 1
ATOM 1334 N N . MET A 1 183 ? -17.481 -3.781 1.960 1.00 87.50 183 MET A N 1
ATOM 1335 C CA . MET A 1 183 ? -17.770 -3.316 3.307 1.00 87.50 183 MET A CA 1
ATOM 1336 C C . MET A 1 183 ? -17.566 -1.804 3.370 1.00 87.50 183 MET A C 1
ATOM 1338 O O . MET A 1 183 ? -16.554 -1.301 2.882 1.00 87.50 183 MET A O 1
ATOM 1342 N N . ASP A 1 184 ? -18.507 -1.111 4.000 1.00 91.81 184 ASP A N 1
ATOM 1343 C CA . ASP A 1 184 ? -18.550 0.343 4.121 1.00 91.81 184 ASP A CA 1
ATOM 1344 C C . ASP A 1 184 ? -18.641 0.718 5.607 1.00 91.81 184 ASP A C 1
ATOM 1346 O O . ASP A 1 184 ? -19.503 0.198 6.318 1.00 91.81 184 ASP A O 1
ATOM 1350 N N . GLY A 1 185 ? -17.750 1.587 6.089 1.00 89.44 185 GLY A N 1
ATOM 1351 C CA . GLY A 1 185 ? -17.908 2.253 7.389 1.00 89.44 185 GLY A CA 1
ATOM 1352 C C . GLY A 1 185 ? -17.911 1.374 8.655 1.00 89.44 185 GLY A C 1
ATOM 1353 O O . GLY A 1 185 ? -18.515 1.760 9.657 1.00 89.44 185 GLY A O 1
ATOM 1354 N N . ALA A 1 186 ? -17.264 0.206 8.660 1.00 88.69 186 ALA A N 1
ATOM 1355 C CA . ALA A 1 186 ? -17.240 -0.681 9.825 1.00 88.69 186 ALA A CA 1
ATOM 1356 C C . ALA A 1 186 ? -16.405 -0.110 10.986 1.00 88.69 186 ALA A C 1
ATOM 1358 O O . ALA A 1 186 ? -15.338 0.461 10.773 1.00 88.69 186 ALA A O 1
ATOM 1359 N N . LYS A 1 187 ? -16.857 -0.284 12.236 1.00 90.44 187 LYS A N 1
ATOM 1360 C CA . LYS A 1 187 ? -16.192 0.299 13.412 1.00 90.44 187 LYS A CA 1
ATOM 1361 C C . LYS A 1 187 ? -16.247 -0.611 14.639 1.00 90.44 187 LYS A C 1
ATOM 1363 O O . LYS A 1 187 ? -17.263 -1.245 14.910 1.00 90.44 187 LYS A O 1
ATOM 1368 N N . SER A 1 188 ? -15.143 -0.682 15.379 1.00 88.69 188 SER A N 1
ATOM 1369 C CA . SER A 1 188 ? -14.968 -1.503 16.585 1.00 88.69 188 SER A CA 1
ATOM 1370 C C . SER A 1 188 ? -13.802 -0.987 17.434 1.00 88.69 188 SER A C 1
ATOM 1372 O O . SER A 1 188 ? -12.991 -0.196 16.957 1.00 88.69 188 SER A O 1
ATOM 1374 N N . SER A 1 189 ? -13.653 -1.497 18.659 1.00 89.88 189 SER A N 1
ATOM 1375 C CA . SER A 1 189 ? -12.461 -1.248 19.484 1.00 89.88 189 SER A CA 1
ATOM 1376 C C . SER A 1 189 ? -11.158 -1.660 18.788 1.00 89.88 189 SER A C 1
ATOM 1378 O O . SER A 1 189 ? -10.151 -0.978 18.941 1.00 89.88 189 SER A O 1
ATOM 1380 N N . VAL A 1 190 ? -11.179 -2.727 17.980 1.00 89.69 190 VAL A N 1
ATOM 1381 C CA . VAL A 1 190 ? -10.010 -3.203 17.222 1.00 89.69 190 VAL A CA 1
ATOM 1382 C C . VAL A 1 190 ? -9.654 -2.243 16.084 1.00 89.69 190 VAL A C 1
ATOM 1384 O O . VAL A 1 190 ? -8.492 -1.884 15.931 1.00 89.69 190 VAL A O 1
ATOM 1387 N N . THR A 1 191 ? -10.633 -1.771 15.304 1.00 91.94 191 THR A N 1
ATOM 1388 C CA . THR A 1 191 ? -10.358 -0.834 14.196 1.00 91.94 191 THR A CA 1
ATOM 1389 C C . THR A 1 191 ? -9.950 0.555 14.694 1.00 91.94 191 THR A C 1
ATOM 1391 O O . THR A 1 191 ? -9.107 1.188 14.064 1.00 91.94 191 THR A O 1
ATOM 1394 N N . SER A 1 192 ? -10.452 1.000 15.854 1.00 94.25 192 SER A N 1
ATOM 1395 C CA . SER A 1 192 ? -9.911 2.172 16.558 1.00 94.25 192 SER A CA 1
ATOM 1396 C C . SER A 1 192 ? -8.482 1.938 17.061 1.00 94.25 192 SER A C 1
ATOM 1398 O O . SER A 1 192 ? -7.620 2.757 16.773 1.00 94.25 192 SER A O 1
ATOM 1400 N N . ALA A 1 193 ? -8.179 0.800 17.697 1.00 94.12 193 ALA A N 1
ATOM 1401 C CA . ALA A 1 193 ? -6.816 0.497 18.153 1.00 94.12 193 ALA A CA 1
ATOM 1402 C C . ALA A 1 193 ? -5.785 0.467 17.005 1.00 94.12 193 ALA A C 1
ATOM 1404 O O . ALA A 1 193 ? -4.658 0.917 17.188 1.00 94.12 193 ALA A O 1
ATOM 1405 N N . ILE A 1 194 ? -6.177 0.006 15.810 1.00 94.00 194 ILE A N 1
ATOM 1406 C CA . ILE A 1 194 ? -5.335 0.051 14.600 1.00 94.00 194 ILE A CA 1
ATOM 1407 C C . ILE A 1 194 ? -5.201 1.487 14.050 1.00 94.00 194 ILE A C 1
ATOM 1409 O O . ILE A 1 194 ? -4.158 1.841 13.500 1.00 94.00 194 ILE A O 1
ATOM 1413 N N . ALA A 1 195 ? -6.220 2.340 14.202 1.00 95.44 195 ALA A N 1
ATOM 1414 C CA . ALA A 1 195 ? -6.125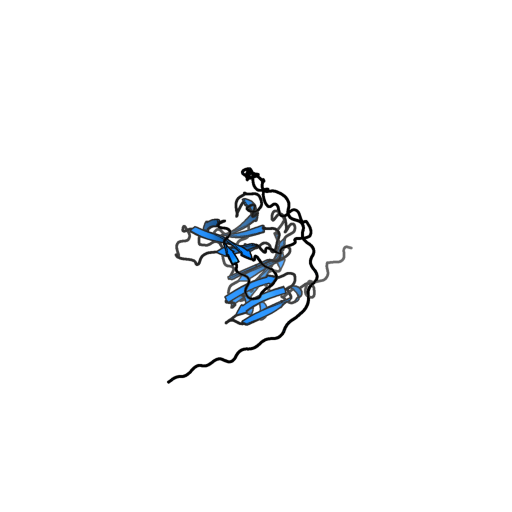 3.757 13.842 1.00 95.44 195 ALA A CA 1
ATOM 1415 C C . ALA A 1 195 ? -5.220 4.549 14.804 1.00 95.44 195 ALA A C 1
ATOM 1417 O O . ALA A 1 195 ? -4.503 5.436 14.352 1.00 95.44 195 ALA A O 1
ATOM 1418 N N . ASP A 1 196 ? -5.196 4.203 16.092 1.00 95.50 196 ASP A N 1
ATOM 1419 C CA . ASP A 1 196 ? -4.334 4.822 17.113 1.00 95.50 196 ASP A CA 1
ATOM 1420 C C . ASP A 1 196 ? -2.918 4.206 17.183 1.00 95.50 196 ASP A C 1
ATOM 1422 O O . ASP A 1 196 ? -2.043 4.710 17.901 1.00 95.50 196 ASP A O 1
ATOM 1426 N N . ALA A 1 197 ? -2.680 3.129 16.426 1.00 95.62 197 ALA A N 1
ATOM 1427 C CA . ALA A 1 197 ? -1.400 2.438 16.328 1.00 95.62 197 ALA A CA 1
ATOM 1428 C C . ALA A 1 197 ? -0.295 3.304 15.702 1.00 95.62 197 ALA A C 1
ATOM 1430 O O . ALA A 1 197 ? -0.539 4.203 14.881 1.00 95.62 197 ALA A O 1
ATOM 1431 N N . ASP A 1 198 ? 0.939 2.976 16.080 1.00 92.75 198 ASP A N 1
ATOM 1432 C CA . ASP A 1 198 ? 2.150 3.629 15.583 1.00 92.75 198 ASP A CA 1
ATOM 1433 C C . ASP A 1 198 ? 2.496 3.098 14.184 1.00 92.75 198 ASP A C 1
ATOM 1435 O O . ASP A 1 198 ? 2.770 3.882 13.276 1.00 92.75 198 ASP A O 1
ATOM 1439 N N . ASP A 1 199 ? 2.357 1.782 13.994 1.00 90.56 199 ASP A N 1
ATOM 1440 C CA . ASP A 1 199 ? 2.390 1.099 12.697 1.00 90.56 199 ASP A CA 1
ATOM 1441 C C . ASP A 1 199 ? 1.420 -0.100 12.683 1.00 90.56 199 ASP A C 1
ATOM 1443 O O . ASP A 1 199 ? 1.045 -0.622 13.737 1.00 90.56 199 ASP A O 1
ATOM 1447 N N . ALA A 1 200 ? 0.991 -0.542 11.501 1.00 92.00 200 ALA A N 1
ATOM 1448 C CA . ALA A 1 200 ? 0.122 -1.701 11.326 1.00 92.00 200 ALA A CA 1
ATOM 1449 C C . ALA A 1 200 ? 0.348 -2.384 9.971 1.00 92.00 200 ALA A C 1
ATOM 1451 O O . ALA A 1 200 ? 0.611 -1.735 8.963 1.00 92.00 200 ALA A O 1
ATOM 1452 N N . TRP A 1 201 ? 0.195 -3.708 9.933 1.00 90.00 201 TRP A N 1
ATOM 1453 C CA . TRP A 1 201 ? 0.419 -4.525 8.740 1.00 90.00 201 TRP A CA 1
ATOM 1454 C C . TRP A 1 201 ? -0.478 -5.772 8.726 1.00 90.00 201 TRP A C 1
ATOM 1456 O O . TRP A 1 201 ? -1.198 -6.080 9.679 1.00 90.00 201 TRP A O 1
ATOM 1466 N N . MET A 1 202 ? -0.460 -6.501 7.610 1.00 87.31 202 MET A N 1
ATOM 1467 C CA . MET A 1 202 ? -1.230 -7.731 7.423 1.00 87.31 202 MET A CA 1
ATOM 1468 C C . MET A 1 202 ? -0.319 -8.891 7.038 1.00 87.31 202 MET A C 1
ATOM 1470 O O . MET A 1 202 ? 0.509 -8.767 6.141 1.00 87.31 202 MET A O 1
ATOM 1474 N N . ILE A 1 203 ? -0.510 -10.036 7.695 1.00 78.25 203 ILE A N 1
ATOM 1475 C CA . ILE A 1 203 ? 0.170 -11.295 7.373 1.00 78.25 203 ILE A CA 1
ATOM 1476 C C . ILE A 1 203 ? -0.899 -12.371 7.221 1.00 78.25 203 ILE A C 1
ATOM 1478 O O . ILE A 1 203 ? -1.589 -12.717 8.182 1.00 78.25 203 ILE A O 1
ATOM 1482 N N . ASN A 1 204 ? -1.029 -12.927 6.015 1.00 79.50 204 ASN A N 1
ATOM 1483 C CA . ASN A 1 204 ? -2.037 -13.938 5.690 1.00 79.50 204 ASN A CA 1
ATOM 1484 C C . ASN A 1 204 ? -3.443 -13.493 6.153 1.00 79.50 204 ASN A C 1
ATOM 1486 O O . ASN A 1 204 ? -3.931 -12.445 5.739 1.00 79.50 204 ASN A O 1
ATOM 1490 N N . SER A 1 205 ? -4.101 -14.264 7.020 1.00 78.50 205 SER A N 1
ATOM 1491 C CA . SER A 1 205 ? -5.435 -13.987 7.566 1.00 78.50 205 SER A CA 1
ATOM 1492 C C . SER A 1 205 ? -5.445 -13.145 8.854 1.00 78.50 205 SER A C 1
ATOM 1494 O O . SER A 1 205 ? -6.492 -13.055 9.498 1.00 78.50 205 SER A O 1
ATOM 1496 N N . ALA A 1 206 ? -4.330 -12.517 9.241 1.00 83.44 206 ALA A N 1
ATOM 1497 C CA . ALA A 1 206 ? -4.211 -11.691 10.444 1.00 83.44 206 ALA A CA 1
ATOM 1498 C C . ALA A 1 206 ? -3.854 -10.226 10.134 1.00 83.44 206 ALA A C 1
ATOM 1500 O O . ALA A 1 206 ? -3.098 -9.937 9.205 1.00 83.44 206 ALA A O 1
ATOM 1501 N N . VAL A 1 207 ? -4.373 -9.316 10.962 1.00 88.75 207 VAL A N 1
ATOM 1502 C CA . VAL A 1 207 ? -3.856 -7.950 11.118 1.00 88.75 207 VAL A CA 1
ATOM 1503 C C . VAL A 1 207 ? -3.006 -7.914 12.379 1.00 88.75 207 VAL A C 1
ATOM 1505 O O . VAL A 1 207 ? -3.417 -8.440 13.416 1.00 88.75 207 VAL A O 1
ATOM 1508 N N . GLN A 1 208 ? -1.843 -7.283 12.291 1.00 92.06 208 GLN A N 1
ATOM 1509 C CA . GLN A 1 208 ? -0.972 -6.989 13.422 1.00 92.06 208 GLN A CA 1
ATOM 1510 C C . GLN A 1 208 ? -0.740 -5.479 13.489 1.00 92.06 208 GLN A C 1
ATOM 1512 O O . GLN A 1 208 ? -0.720 -4.803 12.459 1.00 92.06 208 GLN A O 1
ATOM 1517 N N . TRP A 1 209 ? -0.606 -4.939 14.696 1.00 94.31 209 TRP A N 1
ATOM 1518 C CA . TRP A 1 209 ? -0.305 -3.524 14.900 1.00 94.31 209 TRP A CA 1
ATOM 1519 C C . TRP A 1 209 ? 0.638 -3.324 16.080 1.00 94.31 209 TRP A C 1
ATOM 1521 O O . TRP A 1 209 ? 0.582 -4.048 17.076 1.00 94.31 209 TRP A O 1
ATOM 1531 N N . LEU A 1 210 ? 1.520 -2.340 15.941 1.00 94.06 210 LEU A N 1
ATOM 1532 C CA . LEU A 1 210 ? 2.472 -1.913 16.952 1.00 94.06 210 LEU A CA 1
ATOM 1533 C C . LEU A 1 210 ? 1.884 -0.728 17.719 1.00 94.06 210 LEU A C 1
ATOM 1535 O O . LEU A 1 210 ? 1.497 0.279 17.119 1.00 94.06 210 LEU A O 1
ATOM 1539 N N . LYS A 1 211 ? 1.857 -0.834 19.048 1.00 93.62 211 LYS A N 1
ATOM 1540 C CA . LYS A 1 211 ? 1.572 0.297 19.929 1.00 93.62 211 LYS A CA 1
ATOM 1541 C C . LYS A 1 211 ? 2.524 0.321 21.117 1.00 93.62 211 LYS A C 1
ATOM 1543 O O . LYS A 1 211 ? 2.617 -0.666 21.844 1.00 93.62 211 LYS A O 1
ATOM 1548 N N . ASP A 1 212 ? 3.235 1.433 21.294 1.00 92.62 212 ASP A N 1
ATOM 1549 C CA . ASP A 1 212 ? 4.133 1.694 22.429 1.00 92.62 212 ASP A CA 1
ATOM 1550 C C . ASP A 1 212 ? 5.136 0.540 22.676 1.00 92.62 212 ASP A C 1
ATOM 1552 O O . ASP A 1 212 ? 5.351 0.080 23.797 1.00 92.62 212 ASP A O 1
ATOM 1556 N N . GLY A 1 213 ? 5.717 0.011 21.590 1.00 90.50 213 GLY A N 1
ATOM 1557 C CA . GLY A 1 213 ? 6.662 -1.116 21.614 1.00 90.50 213 GLY A CA 1
ATOM 1558 C C . GLY A 1 213 ? 6.031 -2.514 21.724 1.00 90.50 213 GLY A C 1
ATOM 1559 O O . GLY A 1 213 ? 6.747 -3.509 21.636 1.00 90.50 213 GLY A O 1
ATOM 1560 N N . THR A 1 214 ? 4.708 -2.619 21.878 1.00 90.75 214 THR A N 1
ATOM 1561 C CA . THR A 1 214 ? 3.978 -3.893 21.995 1.00 90.75 214 THR A CA 1
ATOM 1562 C C . THR A 1 214 ? 3.253 -4.240 20.695 1.00 90.75 214 THR A C 1
ATOM 1564 O O . THR A 1 214 ? 2.480 -3.434 20.179 1.00 90.75 214 THR A O 1
ATOM 1567 N N . ILE A 1 215 ? 3.450 -5.459 20.182 1.00 92.38 215 ILE A N 1
ATOM 1568 C CA . ILE A 1 215 ? 2.697 -5.974 19.028 1.00 92.38 215 ILE A CA 1
ATOM 1569 C C . ILE A 1 215 ? 1.392 -6.617 19.510 1.00 92.38 215 ILE A C 1
ATOM 1571 O O . ILE A 1 215 ? 1.393 -7.468 20.400 1.00 92.38 215 ILE A O 1
ATOM 1575 N N . GLN A 1 216 ? 0.281 -6.230 18.891 1.00 92.88 216 GLN A N 1
ATOM 1576 C CA . GLN A 1 216 ? -1.051 -6.803 19.079 1.00 92.88 216 GLN A CA 1
ATOM 1577 C C . GLN A 1 216 ? -1.536 -7.448 17.770 1.00 92.88 216 GLN A C 1
ATOM 1579 O O . GLN A 1 216 ? -1.008 -7.163 16.693 1.00 92.88 216 GLN A O 1
ATOM 1584 N N . GLN A 1 217 ? -2.521 -8.349 17.851 1.00 91.56 217 GLN A N 1
ATOM 1585 C CA . GLN A 1 217 ? -3.005 -9.122 16.703 1.00 91.56 217 GLN A CA 1
ATOM 1586 C C . GLN A 1 217 ? -4.512 -9.398 16.774 1.00 91.56 217 GLN A C 1
ATOM 1588 O O . GLN A 1 217 ? -5.049 -9.720 17.832 1.00 91.56 217 GLN A O 1
ATOM 1593 N N . ALA A 1 218 ? -5.169 -9.380 15.613 1.00 85.75 218 ALA A N 1
ATOM 1594 C CA . ALA A 1 218 ? -6.525 -9.881 15.401 1.00 85.75 218 ALA A CA 1
ATOM 1595 C C . ALA A 1 218 ? -6.601 -10.675 14.087 1.00 85.75 218 ALA A C 1
ATOM 1597 O O . ALA A 1 218 ? -5.808 -10.467 13.167 1.00 85.75 218 ALA A O 1
ATOM 1598 N N . ALA A 1 219 ? -7.572 -11.579 13.959 1.00 79.62 219 ALA A N 1
ATOM 1599 C CA . ALA A 1 219 ? -7.854 -12.204 12.669 1.00 79.62 219 ALA A CA 1
ATOM 1600 C C . ALA A 1 219 ? -8.627 -11.220 11.774 1.00 79.62 219 ALA A C 1
ATOM 1602 O O . ALA A 1 219 ? -9.570 -10.577 12.238 1.00 79.62 219 ALA A O 1
ATOM 1603 N N . VAL A 1 220 ? -8.319 -11.161 10.477 1.00 69.62 220 VAL A N 1
ATOM 1604 C CA . VAL A 1 220 ? -9.115 -10.406 9.485 1.00 69.62 220 VAL A CA 1
ATOM 1605 C C . VAL A 1 220 ? -10.575 -10.882 9.498 1.00 69.62 220 VAL A C 1
ATOM 1607 O O . VAL A 1 220 ? -11.495 -10.089 9.339 1.00 69.62 220 VAL A O 1
ATOM 1610 N N . THR A 1 221 ? -10.804 -12.165 9.790 1.00 65.94 221 THR A N 1
ATOM 1611 C CA . THR A 1 221 ? -12.137 -12.766 9.956 1.00 65.94 221 THR A CA 1
ATOM 1612 C C . THR A 1 221 ? -12.870 -12.370 11.245 1.00 65.94 221 THR A C 1
ATOM 1614 O O . THR A 1 221 ? -14.048 -12.694 11.376 1.00 65.94 221 THR A O 1
ATOM 1617 N N . SER A 1 222 ? -12.198 -11.683 12.176 1.00 60.06 222 SER A N 1
ATOM 1618 C CA . SER A 1 222 ? -12.775 -11.137 13.417 1.00 60.06 222 SER A CA 1
ATOM 1619 C C . SER A 1 222 ? -13.013 -9.623 13.374 1.00 60.06 222 SER A C 1
ATOM 1621 O O . SER A 1 222 ? -13.705 -9.091 14.240 1.00 60.06 222 SER A O 1
ATOM 1623 N N . LEU A 1 223 ? -12.494 -8.926 12.357 1.00 61.38 223 LEU A N 1
ATOM 1624 C CA . LEU A 1 223 ? -12.864 -7.536 12.095 1.00 61.38 223 LEU A CA 1
ATOM 1625 C C . LEU A 1 223 ? -14.310 -7.477 11.576 1.00 61.38 223 LEU A C 1
ATOM 1627 O O . LEU A 1 223 ? -14.717 -8.393 10.863 1.00 61.38 223 LEU A O 1
ATOM 1631 N N . PRO A 1 224 ? -15.117 -6.452 11.895 1.00 57.28 224 PRO A N 1
ATOM 1632 C CA . PRO A 1 224 ? -16.511 -6.419 11.463 1.00 57.28 224 PRO A CA 1
ATOM 1633 C C . PRO A 1 224 ? -16.644 -5.965 10.001 1.00 57.28 224 PRO A C 1
ATOM 1635 O O . PRO A 1 224 ? -15.951 -5.028 9.625 1.00 57.28 224 PRO A O 1
ATOM 1638 N N . PRO A 1 225 ? -17.619 -6.489 9.236 1.00 48.75 225 PRO A N 1
ATOM 1639 C CA . PRO A 1 225 ? -18.067 -7.875 9.208 1.00 48.75 225 PRO A CA 1
ATOM 1640 C C . PRO A 1 225 ? -17.043 -8.822 8.551 1.00 48.75 225 PRO A C 1
ATOM 1642 O O . PRO A 1 225 ? -16.782 -8.754 7.351 1.00 48.75 225 PRO A O 1
ATOM 1645 N N . GLY A 1 226 ? -16.527 -9.777 9.324 1.00 50.53 226 GLY A N 1
ATOM 1646 C CA . GLY A 1 226 ? -15.783 -10.917 8.795 1.00 50.53 226 GLY A CA 1
ATOM 1647 C C . GLY A 1 226 ? -16.722 -11.930 8.127 1.00 50.53 226 GLY A C 1
ATOM 1648 O O . GLY A 1 226 ? -17.936 -11.727 8.112 1.00 50.53 226 GLY A O 1
ATOM 1649 N N . PRO A 1 227 ? -16.215 -13.075 7.632 1.00 45.38 227 PRO A N 1
ATOM 1650 C CA . PRO A 1 227 ? -17.046 -14.101 6.994 1.00 45.38 227 PRO A CA 1
ATOM 1651 C C . PRO A 1 227 ? -18.199 -14.632 7.863 1.00 45.38 227 PRO A C 1
ATOM 1653 O O . PRO A 1 227 ? -19.195 -15.088 7.317 1.00 45.38 227 PRO A O 1
ATOM 1656 N N . ALA A 1 228 ? -18.091 -14.542 9.194 1.00 50.72 228 ALA A N 1
ATOM 1657 C CA . ALA A 1 228 ? -19.155 -14.899 10.140 1.00 50.72 228 ALA A CA 1
ATOM 1658 C C . ALA A 1 228 ? -20.282 -13.847 10.258 1.00 50.72 228 ALA A C 1
ATOM 1660 O O . ALA A 1 228 ? -21.347 -14.148 10.788 1.00 50.72 228 ALA A O 1
ATOM 1661 N N . ASN A 1 229 ? -20.044 -12.624 9.774 1.00 47.81 229 ASN A N 1
ATOM 1662 C CA . ASN A 1 229 ? -20.922 -11.461 9.926 1.00 47.81 229 ASN A CA 1
ATOM 1663 C C . ASN A 1 229 ? -21.472 -10.956 8.576 1.00 47.81 229 ASN A C 1
ATOM 1665 O O . ASN A 1 229 ? -22.212 -9.973 8.546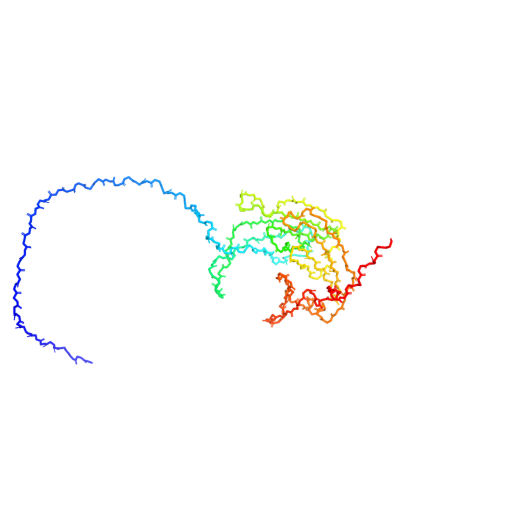 1.00 47.81 229 ASN A O 1
ATOM 1669 N N . LEU A 1 230 ? -21.098 -11.586 7.458 1.00 50.69 230 LEU A N 1
ATOM 1670 C CA . LEU A 1 230 ? -21.750 -11.354 6.171 1.00 50.69 230 LEU A CA 1
ATOM 1671 C C . LEU A 1 230 ? -23.130 -12.034 6.189 1.00 50.69 230 LEU A C 1
ATOM 1673 O O . LEU A 1 230 ? -23.221 -13.185 6.624 1.00 50.69 230 LEU A O 1
ATOM 1677 N N . PRO A 1 231 ? -24.205 -11.383 5.705 1.00 50.06 231 PRO A N 1
ATOM 1678 C CA . PRO A 1 231 ? -25.472 -12.074 5.509 1.00 50.06 231 PRO A CA 1
ATOM 1679 C C . PRO A 1 231 ? -25.280 -13.221 4.499 1.00 50.06 231 PRO A C 1
ATOM 1681 O O . PRO A 1 231 ? -24.494 -13.073 3.555 1.00 50.06 231 PRO A O 1
ATOM 1684 N N . PRO A 1 232 ? -25.981 -14.359 4.660 1.00 51.03 232 PRO A N 1
ATOM 1685 C CA . PRO A 1 232 ? -25.932 -15.431 3.673 1.00 51.03 232 PRO A CA 1
ATOM 1686 C C . PRO A 1 232 ? -26.363 -14.892 2.306 1.00 51.03 232 PRO A C 1
ATOM 1688 O O . PRO A 1 232 ? -27.279 -14.071 2.216 1.00 51.03 232 PRO A O 1
ATOM 1691 N N . ALA A 1 233 ? -25.695 -15.349 1.245 1.00 51.00 233 ALA A N 1
ATOM 1692 C CA . ALA A 1 233 ? -26.029 -14.935 -0.113 1.00 51.00 233 ALA A CA 1
ATOM 1693 C C . ALA A 1 233 ? -27.521 -15.209 -0.396 1.00 51.00 233 ALA A C 1
ATOM 1695 O O . ALA A 1 233 ? -28.011 -16.280 -0.019 1.00 51.00 233 ALA A O 1
ATOM 1696 N N . PRO A 1 234 ? -28.252 -14.274 -1.036 1.00 43.94 234 PRO A N 1
ATOM 1697 C CA . PRO A 1 234 ? -29.659 -14.484 -1.345 1.00 43.94 234 PRO A CA 1
ATOM 1698 C C . PRO A 1 234 ? -29.798 -15.730 -2.219 1.00 43.94 234 PRO A C 1
ATOM 1700 O O . PRO A 1 234 ? -29.137 -15.847 -3.252 1.00 43.94 234 PRO A O 1
ATOM 1703 N N . ALA A 1 235 ? -30.640 -16.669 -1.786 1.00 42.72 235 ALA A N 1
ATOM 1704 C CA . ALA A 1 235 ? -30.904 -17.878 -2.548 1.00 42.72 235 ALA A CA 1
ATOM 1705 C C . ALA A 1 235 ? -31.508 -17.502 -3.908 1.00 42.72 235 ALA A C 1
ATOM 1707 O O . ALA A 1 235 ? -32.518 -16.800 -3.969 1.00 42.72 235 ALA A O 1
ATOM 1708 N N . SER A 1 236 ? -30.884 -17.966 -4.990 1.00 50.47 236 SER A N 1
ATOM 1709 C CA . SER A 1 236 ? -31.414 -17.824 -6.343 1.00 50.47 236 SER A CA 1
ATOM 1710 C C . SER A 1 236 ? -32.647 -18.715 -6.506 1.00 50.47 236 SER A C 1
ATOM 1712 O O . SER A 1 236 ? -32.507 -19.937 -6.611 1.00 50.47 236 SER A O 1
ATOM 1714 N N . GLY A 1 237 ? -33.826 -18.093 -6.488 1.00 44.28 237 GLY A N 1
ATOM 1715 C CA . GLY A 1 237 ? -35.080 -18.664 -6.993 1.00 44.28 237 GLY A CA 1
ATOM 1716 C C . GLY A 1 237 ? -35.305 -18.327 -8.461 1.00 44.28 237 GLY A C 1
ATOM 1717 O O . GLY A 1 237 ? -34.650 -17.375 -8.944 1.00 44.28 237 GLY A O 1
#

Organism: Streptomyces avermitilis (NCBI:txid33903)

Secondary structure (DSSP, 8-state):
---------------------------------PPPPP-----TT------EEEEEPP---S-TT-EEEEEEEEE-SSS-TT--EEEEEEEEEEETT-EEEE-SSTTEEEEE-TTS-EEEEE--GGGT--TTEEEEEE----TT-SEEEE-SSEEEEE-TTSEEEEEEES-TTTS-S-EEEEEEEEE-HHHHHHHS-SEEEEETTEEEEEETTEEEEEEGGGSSS-TTTSPPPPP--

Sequence (237 aa):
MSSVSRGRGTTTAIQVLSTIVLATGLTVAPQALTPGHPASAADVSCTTYSVSTYVFEPATSSNAASKRVLHKYMEWGPKSPDTDLLDTLYTASLPMTSKVFTGGGNGIIYEATGGGQVKSYKDNTATGGSLLTPVKTYSFNWSSAKQILANGHWILVIASDGTMDVYKQSSPDSGDGTITKVMDGAKSSVTSAIADADDAWMINSAVQWLKDGTIQQAAVTSLPPGPANLPPAPASG

Radius of gyration: 30.48 Å; chains: 1; bounding box: 101×70×58 Å

pLDDT: mean 75.76, std 23.48, range [30.23, 98.12]

Foldseek 3Di:
DDDDDDDDDDDDDDDDDDDDDDDDDDDPDPDPPDDDDPPDPPDPPPPQVWDKDKDWDPLPDPDQQDKTKIWIWTQGDDDDPPTDTHGPVAIDIDGSLWDKDALQDQLKIWIQGLVQKIWIAHCPVVVPDHSGHGQDIGRGHLSQFLDWEHNQQKIWTAHLQLWIWIWGFPGSNRRNGDTGTPGGGFHDPVSNCQSVFPDWYDDDQKIWTHDPNDIDIDGVLPGPPHPVHDDPDPDDD